Protein AF-A0A6I5CGH1-F1 (afdb_monomer)

Sequence (197 aa):
SVPVEDPEGTGHGLRLLRSHAGGAGAELPARHVRAMLAVRANQLLAGGSGIQPAFVTALAEALRLGVHPAVNEYGGLGTGDLTALAQTGLTLIGERPWRTSAPASAPGPASGTAPATVPDGAGGPSTSAPPTDLAPPTDLAPATTAAAATSPAVVAPALPELPAPVVLRPGDALALLSSNALTLGQAALGCHDLDVL

Mean predicted aligned error: 14.75 Å

Radius of gyration: 26.5 Å; Cα contacts (8 Å, |Δi|>4): 216; chains: 1; bounding box: 53×60×76 Å

Nearest PDB structures (foldseek):
  6s7q-assembly1_D  TM=8.542E-01  e=9.726E-05  Treponema denticola
  6v6h-assembly1_C  TM=9.128E-01  e=2.196E-04  Trypanosoma cruzi
  6v6h-assembly1_D  TM=9.185E-01  e=3.113E-04  Trypanosoma cruzi
  6v6h-assembly1_B  TM=9.148E-01  e=2.937E-04  Trypanosoma cruzi
  4c5s-assembly1_B  TM=9.410E-01  e=3.381E-03  Taxus chinensis

Foldseek 3Di:
DPDDPDVQLLVVLLCQLVVQLPADAAFDPLQLQLQLLVLLLVVVVVPPLPADCLSSVQSVVCNVLQKGFGAHPDRDPPQFPLNRLSSRLCCQQPNGDIDHDDDPDDDDPDPDDDDDDDDDDDDDDDDDDDDDDDDDDDDDDDDDDDDDDPDPPPPPPDDRDHRDRDRDGNSNSVSRRGHRSSVVSVVVVVVVVVVVD

Secondary structure (DSSP, 8-state):
------SS-HHHHHHHHHHH---EEEEPPHHHHHHHHHHHHHHHHT--S---HHHHHHHHHHHHHTEEE--EEE---SS--HHHHHHHHHHHTTSSPEEEPPP----------PPPPPPP-----------------------------------PPPPPP-PPPPPP-TTHHHHHHS--HHHHHHHHHHHHHHHT-

Solvent-accessible surface area (backbone atoms only — not comparable to full-atom values): 12326 Å² total; per-residue (Å²): 132,86,86,78,91,52,98,73,36,31,67,58,28,51,50,52,32,63,74,37,40,70,44,39,79,59,67,53,58,66,70,46,52,47,33,14,41,53,42,42,34,52,56,59,70,72,49,92,62,82,51,64,69,61,60,46,52,35,39,52,41,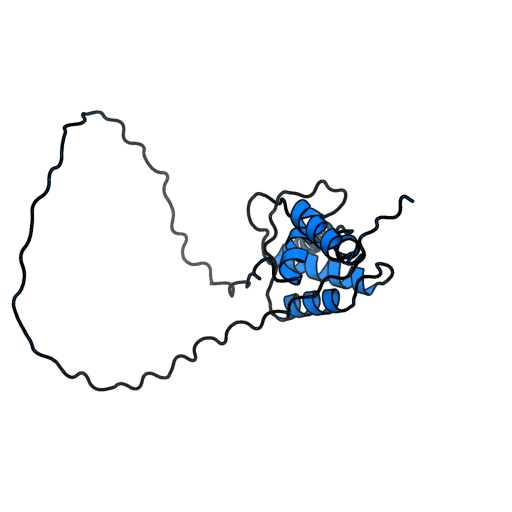23,60,77,60,51,36,41,51,67,31,38,71,37,57,60,83,82,87,34,29,36,15,48,35,13,30,36,48,36,24,47,49,58,80,37,69,76,38,70,64,71,76,84,70,73,88,67,81,82,79,80,79,73,84,82,82,82,82,86,79,89,83,84,91,82,81,82,86,88,89,88,79,90,86,88,90,86,85,84,85,82,90,79,89,76,77,88,72,84,66,78,78,74,72,70,76,73,76,78,79,69,60,70,61,43,83,75,48,64,61,31,43,60,36,62,28,70,40,49,28,47,63,51,20,44,50,54,51,52,53,53,58,59,77,74,109

pLDDT: mean 76.61, std 25.99, range [28.67, 98.69]

Structure (mmCIF, N/CA/C/O backbone):
data_AF-A0A6I5CGH1-F1
#
_entry.id   AF-A0A6I5CGH1-F1
#
loop_
_atom_site.group_PDB
_atom_site.id
_atom_site.type_symbol
_atom_site.label_atom_id
_atom_site.label_alt_id
_atom_site.label_comp_id
_atom_site.label_asym_id
_atom_site.label_entity_id
_atom_site.label_seq_id
_atom_site.pdbx_PDB_ins_code
_atom_site.Cartn_x
_atom_site.Cartn_y
_atom_site.Cartn_z
_atom_site.occupancy
_atom_site.B_iso_or_equiv
_atom_site.auth_seq_id
_atom_site.auth_comp_id
_atom_site.auth_asym_id
_atom_site.auth_atom_id
_atom_site.pdbx_PDB_model_num
ATOM 1 N N . SER A 1 1 ? 5.041 14.763 26.159 1.00 53.56 1 SER A N 1
ATOM 2 C CA . SER A 1 1 ? 4.415 14.947 24.835 1.00 53.56 1 SER A CA 1
ATOM 3 C C . SER A 1 1 ? 3.683 16.273 24.851 1.00 53.56 1 SER A C 1
ATOM 5 O O . SER A 1 1 ? 3.034 16.569 25.844 1.00 53.56 1 SER A O 1
ATOM 7 N N . VAL A 1 2 ? 3.836 17.099 23.815 1.00 59.94 2 VAL A N 1
ATOM 8 C CA . VAL A 1 2 ? 3.009 18.306 23.669 1.00 59.94 2 VAL A CA 1
ATOM 9 C C . VAL A 1 2 ? 1.635 17.841 23.170 1.00 59.94 2 VAL A C 1
ATOM 11 O O . VAL A 1 2 ? 1.598 17.161 22.142 1.00 59.94 2 VAL A O 1
ATOM 14 N N . PRO A 1 3 ? 0.533 18.100 23.891 1.00 58.25 3 PRO A N 1
ATOM 15 C CA . PRO A 1 3 ? -0.797 17.729 23.428 1.00 58.25 3 PRO A CA 1
ATOM 16 C C . PRO A 1 3 ? -1.163 18.586 22.213 1.00 58.25 3 PRO A C 1
ATOM 18 O O . PRO A 1 3 ? -1.057 19.809 22.250 1.00 58.25 3 PRO A O 1
ATOM 21 N N . VAL A 1 4 ? -1.557 17.938 21.118 1.00 63.66 4 VAL A N 1
ATOM 22 C CA . VAL A 1 4 ? -2.125 18.623 19.954 1.00 63.66 4 VAL A CA 1
ATOM 23 C C . VAL A 1 4 ? -3.630 18.680 20.168 1.00 63.66 4 VAL A C 1
ATOM 25 O O . VAL A 1 4 ? -4.303 17.652 20.131 1.00 63.66 4 VAL A O 1
ATOM 28 N N . GLU A 1 5 ? -4.147 19.877 20.418 1.00 56.84 5 GLU A N 1
ATOM 29 C CA . GLU A 1 5 ? -5.583 20.140 20.471 1.00 56.84 5 GLU A CA 1
ATOM 30 C C . GLU A 1 5 ? -6.126 20.209 19.035 1.00 56.84 5 GLU A C 1
ATOM 32 O O . GLU A 1 5 ? -6.234 21.274 18.436 1.00 56.84 5 GLU A O 1
ATOM 37 N N . ASP A 1 6 ? -6.407 19.048 18.443 1.00 60.78 6 ASP A N 1
ATOM 38 C CA . ASP A 1 6 ? -7.201 18.930 17.215 1.00 60.78 6 ASP A CA 1
ATOM 39 C C . ASP A 1 6 ? -8.436 18.081 17.562 1.00 60.78 6 ASP A C 1
ATOM 41 O O . ASP A 1 6 ? -8.349 16.850 17.528 1.00 60.78 6 ASP A O 1
ATOM 45 N N . PRO A 1 7 ? -9.561 18.702 17.975 1.00 55.03 7 PRO A N 1
ATOM 46 C CA . PRO A 1 7 ? -10.755 17.978 18.414 1.00 55.03 7 PRO A CA 1
ATOM 47 C C . PRO A 1 7 ? -11.358 17.098 17.310 1.00 55.03 7 PRO A C 1
ATOM 49 O O . PRO A 1 7 ? -12.124 16.187 17.618 1.00 55.03 7 PRO A O 1
ATOM 52 N N . GLU A 1 8 ? -10.990 17.324 16.044 1.00 55.81 8 GLU A N 1
ATOM 53 C CA . GLU A 1 8 ? -11.430 16.507 14.917 1.00 55.81 8 GLU A CA 1
ATOM 54 C C . GLU A 1 8 ? -10.381 15.474 14.483 1.00 55.81 8 GLU A C 1
ATOM 56 O O . GLU A 1 8 ? -10.777 14.444 13.936 1.00 55.81 8 GLU A O 1
ATOM 61 N N . GLY A 1 9 ? -9.074 15.712 14.703 1.00 61.09 9 GLY A N 1
ATOM 62 C CA . GLY A 1 9 ? -7.906 14.828 14.458 1.00 61.09 9 GLY A CA 1
ATOM 63 C C . GLY A 1 9 ? -7.716 14.314 13.015 1.00 61.09 9 GLY A C 1
ATOM 64 O O . GLY A 1 9 ? -6.628 13.907 12.599 1.00 61.09 9 GLY A O 1
ATOM 65 N N . THR A 1 10 ? -8.777 14.387 12.225 1.00 66.50 10 THR A N 1
ATOM 66 C CA . THR A 1 10 ? -8.958 13.947 10.848 1.00 66.50 10 THR A CA 1
ATOM 67 C C . THR A 1 10 ? -8.276 14.928 9.903 1.00 66.50 10 THR A C 1
ATOM 69 O O . THR A 1 10 ? -7.599 14.520 8.958 1.00 66.50 10 THR A O 1
ATOM 72 N N . GLY A 1 11 ? -8.347 16.228 10.219 1.00 82.00 11 GLY A N 1
ATOM 73 C CA . GLY A 1 11 ? -7.639 17.273 9.486 1.00 82.00 11 GLY A CA 1
ATOM 74 C C . GLY A 1 11 ? -6.123 17.068 9.501 1.00 82.00 11 GLY A C 1
ATOM 75 O O . GLY A 1 11 ? -5.471 17.237 8.470 1.00 82.00 11 GLY A O 1
ATOM 76 N N . HIS A 1 12 ? -5.548 16.655 10.636 1.00 89.19 12 HIS A N 1
ATOM 77 C CA . HIS A 1 12 ? -4.120 16.343 10.718 1.00 89.19 12 HIS A CA 1
ATOM 78 C C . HIS A 1 12 ? -3.723 15.164 9.822 1.00 89.19 12 HIS A C 1
ATOM 80 O O . HIS A 1 12 ? -2.774 15.281 9.046 1.00 89.19 12 HIS A O 1
ATOM 86 N N . GLY A 1 13 ? -4.465 14.055 9.878 1.00 93.69 13 GLY A N 1
ATOM 87 C CA . GLY A 1 13 ? -4.170 12.880 9.058 1.00 93.69 13 GLY A CA 1
ATOM 88 C C . GLY A 1 13 ? -4.266 13.161 7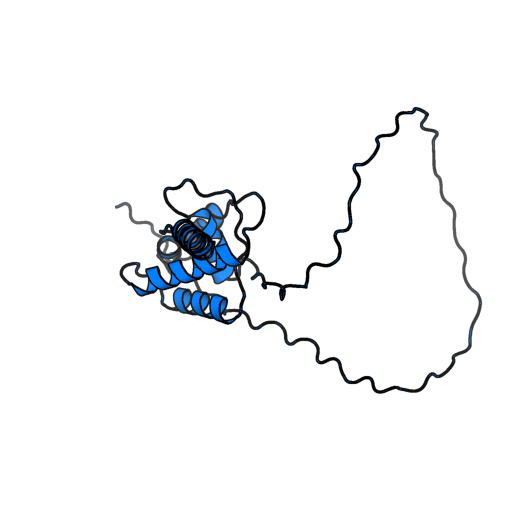.555 1.00 93.69 13 GLY A C 1
ATOM 89 O O . GLY A 1 13 ? -3.404 12.729 6.790 1.00 93.69 13 GLY A O 1
ATOM 90 N N . LEU A 1 14 ? -5.240 13.970 7.132 1.00 95.56 14 LEU A N 1
ATOM 91 C CA . LEU A 1 14 ? -5.343 14.390 5.738 1.00 95.56 14 LEU A CA 1
ATOM 92 C C . LEU A 1 14 ? -4.164 15.276 5.301 1.00 95.56 14 LEU A C 1
ATOM 94 O O . LEU A 1 14 ? -3.600 15.070 4.224 1.00 95.56 14 LEU A O 1
ATOM 98 N N . ARG A 1 15 ? -3.753 16.238 6.141 1.00 96.25 15 ARG A N 1
ATOM 99 C CA . ARG A 1 15 ? -2.563 17.066 5.878 1.00 96.25 15 ARG A CA 1
ATOM 100 C C . ARG A 1 15 ? -1.311 16.206 5.728 1.00 96.25 15 ARG A C 1
ATOM 102 O O . ARG A 1 15 ? -0.547 16.450 4.801 1.00 96.25 15 ARG A O 1
ATOM 109 N N . LEU A 1 16 ? -1.139 15.188 6.579 1.00 95.69 16 LEU A N 1
ATOM 110 C CA . LEU A 1 16 ? -0.032 14.237 6.466 1.00 95.69 16 LEU A CA 1
ATOM 111 C C . LEU A 1 16 ? -0.045 13.508 5.121 1.00 95.69 16 LEU A C 1
ATOM 113 O O . LEU A 1 16 ? 0.979 13.490 4.446 1.00 95.69 16 LEU A O 1
ATOM 117 N N . LEU A 1 17 ? -1.179 12.939 4.700 1.00 97.06 17 LEU A N 1
ATOM 118 C CA . LEU A 1 17 ? -1.255 12.253 3.405 1.00 97.06 17 LEU A CA 1
ATOM 119 C C . LEU A 1 17 ? -0.897 13.195 2.249 1.00 97.06 17 LEU A C 1
ATOM 121 O O . LEU A 1 17 ? -0.057 12.861 1.417 1.00 97.06 17 LEU A O 1
ATOM 125 N N . ARG A 1 18 ? -1.477 14.398 2.216 1.00 97.19 18 ARG A N 1
ATOM 126 C CA . ARG A 1 18 ? -1.220 15.368 1.142 1.00 97.19 18 ARG A CA 1
ATOM 127 C C . ARG A 1 18 ? 0.230 15.853 1.119 1.00 97.19 18 ARG A C 1
ATOM 129 O O . ARG A 1 18 ? 0.812 15.928 0.043 1.00 97.19 18 ARG A O 1
ATOM 136 N N . SER A 1 19 ? 0.832 16.141 2.276 1.00 95.75 19 SER A N 1
ATOM 137 C CA . SER A 1 19 ? 2.213 16.640 2.342 1.00 95.75 19 SER A CA 1
ATOM 138 C C . SER A 1 19 ? 3.259 15.582 1.987 1.00 95.75 19 SER A C 1
ATOM 140 O O . SER A 1 19 ? 4.369 15.942 1.609 1.00 95.75 19 SER A O 1
ATOM 142 N N . HIS A 1 20 ? 2.926 14.293 2.113 1.00 95.50 20 HIS A N 1
ATOM 143 C CA . HIS A 1 20 ? 3.840 13.191 1.806 1.00 95.50 20 HIS A CA 1
ATOM 144 C C . HIS A 1 20 ? 3.593 12.572 0.425 1.00 95.50 20 HIS A C 1
ATOM 146 O O . HIS A 1 20 ? 4.414 11.794 -0.036 1.00 95.50 20 HIS A O 1
ATOM 152 N N . ALA A 1 21 ? 2.525 12.933 -0.292 1.00 95.88 21 ALA A N 1
ATOM 153 C CA . ALA A 1 21 ? 2.226 12.405 -1.628 1.00 95.88 21 ALA A CA 1
ATOM 154 C C . ALA A 1 21 ? 3.041 13.062 -2.770 1.00 95.88 21 ALA A C 1
ATOM 156 O O . ALA A 1 21 ? 2.550 13.190 -3.891 1.00 95.88 21 ALA A O 1
ATOM 157 N N . GLY A 1 22 ? 4.286 13.470 -2.504 1.00 92.94 22 GLY A N 1
ATOM 158 C CA . GLY A 1 22 ? 5.162 14.213 -3.424 1.00 92.94 22 GLY A CA 1
ATOM 159 C C . GLY A 1 22 ? 5.966 13.352 -4.406 1.00 92.94 22 GLY A C 1
ATOM 160 O O . GLY A 1 22 ? 7.118 13.675 -4.682 1.00 92.94 22 GLY A O 1
ATOM 161 N N . GLY A 1 23 ? 5.405 12.238 -4.883 1.00 92.50 23 GLY A N 1
ATOM 162 C CA . GLY A 1 23 ? 6.104 11.325 -5.793 1.00 92.50 23 GLY A CA 1
ATOM 163 C C . GLY A 1 23 ? 6.327 11.920 -7.185 1.00 92.50 23 GLY A C 1
ATOM 164 O O . GLY A 1 23 ? 5.514 12.711 -7.661 1.00 92.50 23 GLY A O 1
ATOM 165 N N . ALA A 1 24 ? 7.415 11.522 -7.844 1.00 94.19 24 ALA A N 1
ATOM 166 C CA . ALA A 1 24 ? 7.820 12.018 -9.161 1.00 94.19 24 ALA A CA 1
ATOM 167 C C . ALA A 1 24 ? 8.262 10.880 -10.096 1.00 94.19 24 ALA A C 1
ATOM 169 O O . ALA A 1 24 ? 8.515 9.763 -9.650 1.00 94.19 24 ALA A O 1
ATOM 170 N N . GLY A 1 25 ? 8.382 11.176 -11.392 1.00 95.12 25 GLY A N 1
ATOM 171 C CA . GLY A 1 25 ? 8.724 10.185 -12.418 1.00 95.12 25 GLY A CA 1
ATOM 172 C C . GLY A 1 25 ? 7.513 9.401 -12.923 1.00 95.12 25 GLY A C 1
ATOM 173 O O . GLY A 1 25 ? 6.362 9.794 -12.698 1.00 95.12 25 GLY A O 1
ATOM 174 N N . ALA A 1 26 ? 7.772 8.306 -13.632 1.00 96.19 26 ALA A N 1
ATOM 175 C CA . ALA A 1 26 ? 6.730 7.458 -14.198 1.00 96.19 26 ALA A CA 1
ATOM 176 C C . ALA A 1 26 ? 5.890 6.769 -13.107 1.00 96.19 26 ALA A C 1
ATOM 178 O O . ALA A 1 26 ? 6.348 6.554 -11.981 1.00 96.19 26 ALA A O 1
ATOM 179 N N . GLU A 1 27 ? 4.642 6.418 -13.440 1.00 96.75 27 GLU A N 1
ATOM 180 C CA . GLU A 1 27 ? 3.845 5.531 -12.588 1.00 96.75 27 GLU A CA 1
ATOM 181 C C . GLU A 1 27 ? 4.477 4.130 -12.579 1.00 96.75 27 GLU A C 1
ATOM 183 O O . GLU A 1 27 ? 4.831 3.580 -13.624 1.00 96.75 27 GLU A O 1
ATOM 188 N N . LEU A 1 28 ? 4.611 3.545 -11.389 1.00 96.81 28 LEU A N 1
ATOM 189 C CA . LEU A 1 28 ? 5.112 2.191 -11.211 1.00 96.81 28 LEU A CA 1
ATOM 190 C C . LEU A 1 28 ? 4.188 1.181 -11.904 1.00 96.81 28 LEU A C 1
ATOM 192 O O . LEU A 1 28 ? 2.962 1.321 -11.847 1.00 96.81 28 LEU A O 1
ATOM 196 N N . PRO A 1 29 ? 4.742 0.098 -12.481 1.00 96.94 29 PRO A N 1
ATOM 197 C CA . PRO A 1 29 ? 3.927 -0.941 -13.091 1.00 96.94 29 PRO A CA 1
ATOM 198 C C . PRO A 1 29 ? 2.918 -1.528 -12.097 1.00 96.94 29 PRO A C 1
ATOM 200 O O . PRO A 1 29 ? 3.266 -1.815 -10.947 1.00 96.94 29 PRO A O 1
ATOM 203 N N . ALA A 1 30 ? 1.697 -1.801 -12.570 1.00 97.56 30 ALA A N 1
ATOM 204 C CA . ALA A 1 30 ? 0.591 -2.310 -11.752 1.00 97.56 30 ALA A CA 1
ATOM 205 C C . ALA A 1 30 ? 0.976 -3.525 -10.891 1.00 97.56 30 ALA A C 1
ATOM 207 O O . ALA A 1 30 ? 0.525 -3.646 -9.754 1.00 97.56 30 ALA A O 1
ATOM 208 N N . ARG A 1 31 ? 1.843 -4.411 -11.404 1.00 97.31 31 ARG A N 1
ATOM 209 C CA . ARG A 1 31 ? 2.358 -5.583 -10.678 1.00 97.31 31 ARG A CA 1
ATOM 210 C C . ARG A 1 31 ? 3.061 -5.195 -9.370 1.00 97.31 31 ARG A C 1
ATOM 212 O O . ARG A 1 31 ? 2.763 -5.785 -8.336 1.00 97.31 31 ARG A O 1
ATOM 219 N N . HIS A 1 32 ? 3.922 -4.176 -9.394 1.00 97.75 32 HIS A N 1
ATOM 220 C CA . HIS A 1 32 ? 4.646 -3.696 -8.212 1.00 97.75 32 HIS A CA 1
ATOM 221 C C . HIS A 1 32 ? 3.706 -3.032 -7.205 1.00 97.75 32 HIS A C 1
ATOM 223 O O . HIS A 1 32 ? 3.755 -3.339 -6.015 1.00 97.75 32 HIS A O 1
ATOM 229 N N . VAL A 1 33 ? 2.800 -2.173 -7.682 1.00 98.31 33 VAL A N 1
ATOM 230 C CA . VAL A 1 33 ? 1.830 -1.495 -6.812 1.00 98.31 33 VAL A CA 1
ATOM 231 C C . VAL A 1 33 ? 0.897 -2.510 -6.152 1.00 98.31 33 VAL A C 1
ATOM 233 O O . VAL A 1 33 ? 0.652 -2.438 -4.955 1.00 98.31 33 VAL A O 1
ATOM 236 N N . ARG A 1 34 ? 0.411 -3.511 -6.890 1.00 98.38 34 ARG A N 1
ATOM 237 C CA . ARG A 1 34 ? -0.445 -4.566 -6.328 1.00 98.38 34 ARG A CA 1
ATOM 238 C C . ARG A 1 34 ? 0.307 -5.446 -5.327 1.00 98.38 34 ARG A C 1
ATOM 240 O O . ARG A 1 34 ? -0.266 -5.782 -4.295 1.00 98.38 34 ARG A O 1
ATOM 247 N N . ALA A 1 35 ? 1.582 -5.757 -5.566 1.00 98.56 35 ALA A N 1
ATOM 248 C CA . ALA A 1 35 ? 2.414 -6.438 -4.572 1.00 98.56 35 ALA A CA 1
ATOM 249 C C . ALA A 1 35 ? 2.551 -5.607 -3.285 1.00 98.56 35 ALA A C 1
ATOM 251 O O . ALA A 1 35 ? 2.359 -6.141 -2.193 1.00 98.56 35 ALA A O 1
ATOM 252 N N . MET A 1 36 ? 2.768 -4.291 -3.402 1.00 98.44 36 MET A N 1
ATOM 253 C CA . MET A 1 36 ? 2.750 -3.373 -2.257 1.00 98.44 36 MET A CA 1
ATOM 254 C C . MET A 1 36 ? 1.418 -3.430 -1.497 1.00 98.44 36 MET A C 1
ATOM 256 O O . MET A 1 36 ? 1.431 -3.529 -0.270 1.00 98.44 36 MET A O 1
ATOM 260 N N . LEU A 1 37 ? 0.270 -3.387 -2.189 1.00 98.69 3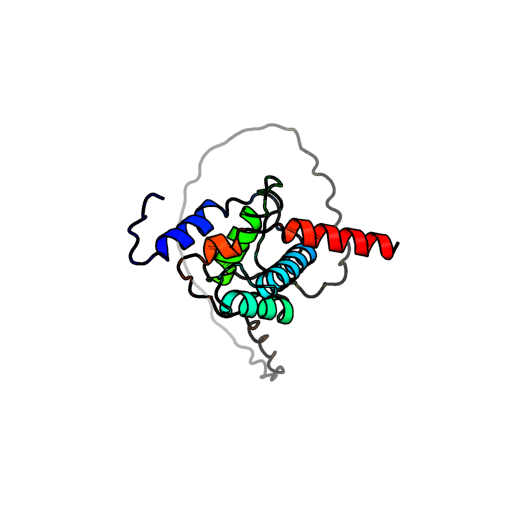7 LEU A N 1
ATOM 261 C CA . LEU A 1 37 ? -1.042 -3.463 -1.530 1.00 98.69 37 LEU A CA 1
ATOM 262 C C . LEU A 1 37 ? -1.205 -4.775 -0.751 1.00 98.69 37 LEU A C 1
ATOM 264 O O . LEU A 1 37 ? -1.680 -4.749 0.383 1.00 98.69 37 LEU A O 1
ATOM 268 N N . ALA A 1 38 ? -0.783 -5.904 -1.328 1.00 98.69 38 ALA A N 1
ATOM 269 C CA . ALA A 1 38 ? -0.857 -7.214 -0.682 1.00 98.69 38 ALA A CA 1
ATOM 270 C C . ALA A 1 38 ? 0.022 -7.284 0.574 1.00 98.69 38 ALA A C 1
ATOM 272 O O . ALA A 1 38 ? -0.450 -7.688 1.639 1.00 98.69 38 ALA A O 1
ATOM 273 N N . VAL A 1 39 ? 1.272 -6.820 0.481 1.00 98.62 39 VAL A N 1
ATOM 274 C CA . VAL A 1 39 ? 2.175 -6.743 1.637 1.00 98.62 39 VAL A CA 1
ATOM 275 C C . VAL A 1 39 ? 1.592 -5.833 2.713 1.00 98.62 39 VAL A C 1
ATOM 277 O O . VAL A 1 39 ? 1.567 -6.209 3.886 1.00 98.62 39 VAL A O 1
ATOM 280 N N . ARG A 1 40 ? 1.081 -4.654 2.337 1.00 98.44 40 ARG A N 1
ATOM 281 C CA . ARG A 1 40 ? 0.519 -3.709 3.305 1.00 98.44 40 ARG A CA 1
ATOM 282 C C . ARG A 1 40 ? -0.715 -4.276 3.994 1.00 98.44 40 ARG A C 1
ATOM 284 O O . ARG A 1 40 ? -0.801 -4.187 5.214 1.00 98.44 40 ARG A O 1
ATOM 291 N N . ALA A 1 41 ? -1.630 -4.894 3.250 1.00 98.50 41 ALA A N 1
ATOM 292 C CA . ALA A 1 41 ? -2.800 -5.552 3.823 1.00 98.50 41 ALA A CA 1
ATOM 293 C C . ALA A 1 41 ? -2.388 -6.625 4.844 1.00 98.50 41 ALA A C 1
ATOM 295 O O . ALA A 1 41 ? -2.890 -6.617 5.966 1.00 98.50 41 ALA A O 1
ATOM 296 N N . ASN A 1 42 ? -1.413 -7.476 4.506 1.00 98.38 42 ASN A N 1
ATOM 297 C CA . ASN A 1 42 ? -0.890 -8.493 5.420 1.00 98.38 42 ASN A CA 1
ATOM 298 C C . ASN A 1 42 ? -0.258 -7.885 6.689 1.00 98.38 42 ASN A C 1
ATOM 300 O O . ASN A 1 42 ? -0.524 -8.339 7.798 1.00 98.38 42 ASN A O 1
ATOM 304 N N . GLN A 1 43 ? 0.537 -6.822 6.549 1.00 98.06 43 GLN A N 1
ATOM 305 C CA . GLN A 1 43 ? 1.135 -6.129 7.696 1.00 98.06 43 GLN A CA 1
ATOM 306 C C . GLN A 1 43 ? 0.087 -5.499 8.619 1.00 98.06 43 GLN A C 1
ATOM 308 O O . GLN A 1 43 ? 0.268 -5.492 9.831 1.00 98.06 43 GLN A O 1
ATOM 313 N N . LEU A 1 44 ? -1.000 -4.957 8.066 1.00 98.00 44 LEU A N 1
ATOM 314 C CA . LEU A 1 44 ? -2.091 -4.403 8.868 1.00 98.00 44 LEU A CA 1
ATOM 315 C C . LEU A 1 44 ? -2.901 -5.507 9.566 1.00 98.00 44 LEU A C 1
ATOM 317 O O . LEU A 1 44 ? -3.307 -5.325 10.712 1.00 98.00 44 LEU A O 1
ATOM 321 N N . LEU A 1 45 ? -3.085 -6.659 8.912 1.00 97.38 45 LEU A N 1
ATOM 322 C CA . LEU A 1 45 ? -3.740 -7.840 9.487 1.00 97.38 45 LEU A CA 1
ATOM 323 C C . LEU A 1 45 ? -2.964 -8.457 10.656 1.00 97.38 45 LEU A C 1
ATOM 325 O O . LEU A 1 45 ? -3.581 -9.052 11.535 1.00 97.38 45 LEU A O 1
ATOM 329 N N . ALA A 1 46 ? -1.640 -8.280 10.709 1.00 96.50 46 ALA A N 1
ATOM 330 C CA . ALA A 1 46 ? -0.831 -8.696 11.855 1.00 96.50 46 ALA A CA 1
ATOM 331 C C . ALA A 1 46 ? -1.198 -7.952 13.160 1.00 96.50 46 ALA A C 1
ATOM 333 O O . ALA A 1 46 ? -0.831 -8.397 14.247 1.00 96.50 46 ALA A O 1
ATOM 334 N N . GLY A 1 47 ? -1.948 -6.846 13.070 1.00 92.69 47 GLY A N 1
ATOM 335 C CA . GLY A 1 47 ? -2.384 -6.053 14.216 1.00 92.69 47 GLY A CA 1
ATOM 336 C C . GLY A 1 47 ? -1.305 -5.105 14.750 1.00 92.69 47 GLY A C 1
ATOM 337 O O . GLY A 1 47 ? -0.248 -4.915 14.155 1.00 92.69 47 GLY A O 1
ATOM 338 N N . GLY A 1 48 ? -1.597 -4.437 15.869 1.00 92.69 48 GLY A N 1
ATOM 339 C CA . GLY A 1 48 ? -0.652 -3.548 16.565 1.00 92.69 48 GLY A CA 1
ATOM 340 C C . GLY A 1 48 ? -0.513 -2.124 16.006 1.00 92.69 48 GLY A C 1
ATOM 341 O O . GLY A 1 48 ? -0.030 -1.253 16.721 1.00 92.69 48 GLY A O 1
ATOM 342 N N . SER A 1 49 ? -0.978 -1.842 14.783 1.00 94.06 49 SER A N 1
ATOM 343 C CA . SER A 1 49 ? -0.936 -0.487 14.198 1.00 94.06 49 SER A CA 1
ATOM 344 C C . SER A 1 49 ? -2.053 0.444 14.688 1.00 94.06 49 SER A C 1
ATOM 346 O O . SER A 1 49 ? -1.927 1.660 14.576 1.00 94.06 49 SER A O 1
ATOM 348 N N . GLY A 1 50 ? -3.158 -0.119 15.191 1.00 94.19 50 GLY A N 1
ATOM 349 C CA . GLY A 1 50 ? -4.349 0.634 15.596 1.00 94.19 50 GLY A CA 1
ATOM 350 C C . GLY A 1 50 ? -5.190 1.186 14.437 1.00 94.19 50 GLY A C 1
ATOM 351 O O . GLY A 1 50 ? -6.150 1.906 14.700 1.00 94.19 50 GLY A O 1
ATOM 352 N N . ILE A 1 51 ? -4.865 0.855 13.179 1.00 96.44 51 ILE A N 1
ATOM 353 C CA . ILE A 1 51 ? -5.644 1.300 12.015 1.00 96.44 51 ILE A CA 1
ATOM 354 C C . ILE A 1 51 ? -7.042 0.671 12.013 1.00 96.44 51 ILE A C 1
ATOM 356 O O . ILE A 1 51 ? -7.218 -0.487 12.407 1.0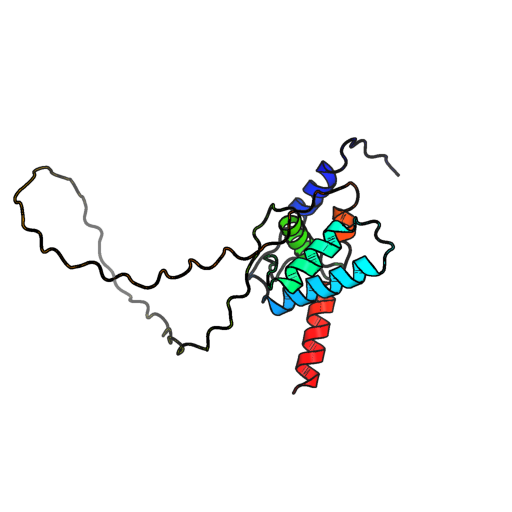0 96.44 51 ILE A O 1
ATOM 360 N N . GLN A 1 52 ? -8.044 1.390 11.510 1.00 95.62 52 GLN A N 1
ATOM 361 C CA . GLN A 1 52 ? -9.376 0.805 11.355 1.00 95.62 52 GLN A CA 1
ATOM 362 C C . GLN A 1 52 ? -9.430 -0.313 10.277 1.00 95.62 52 GLN A C 1
ATOM 364 O O . GLN A 1 52 ? -8.762 -0.214 9.241 1.00 95.62 52 GLN A O 1
ATOM 369 N N . PRO A 1 53 ? -10.303 -1.333 10.432 1.00 96.81 53 PRO A N 1
ATOM 370 C CA . PRO A 1 53 ? -10.423 -2.448 9.478 1.00 96.81 53 PRO A CA 1
ATOM 371 C C . PRO A 1 53 ? -10.844 -2.066 8.049 1.00 96.81 53 PRO A C 1
ATOM 373 O O . PRO A 1 53 ? -10.588 -2.817 7.105 1.00 96.81 53 PRO A O 1
ATOM 376 N N . ALA A 1 54 ? -11.482 -0.904 7.867 1.00 97.69 54 ALA A N 1
ATOM 377 C CA . ALA A 1 54 ? -11.940 -0.436 6.559 1.00 97.69 54 ALA A CA 1
ATOM 378 C C . ALA A 1 54 ? -10.785 -0.278 5.552 1.00 97.69 54 ALA A C 1
ATOM 380 O O . ALA A 1 54 ? -10.954 -0.602 4.380 1.00 97.69 54 ALA A O 1
ATOM 381 N N . PHE A 1 55 ? -9.587 0.117 6.008 1.00 98.19 55 PHE A N 1
ATOM 382 C CA . PHE A 1 55 ? -8.402 0.198 5.145 1.00 98.19 55 PHE A CA 1
ATOM 383 C C . PHE A 1 55 ? -7.982 -1.172 4.613 1.00 98.19 55 PHE A C 1
ATOM 385 O O . PHE A 1 55 ? -7.693 -1.311 3.428 1.00 98.19 55 PHE A O 1
ATOM 392 N N . VAL A 1 56 ? -7.978 -2.197 5.467 1.00 98.00 56 VAL A N 1
ATOM 393 C CA . VAL A 1 56 ? -7.629 -3.566 5.058 1.00 98.00 56 VAL A CA 1
ATOM 394 C C . VAL A 1 56 ? -8.654 -4.106 4.063 1.00 98.00 56 VAL A C 1
ATOM 396 O O . VAL A 1 56 ? -8.276 -4.700 3.056 1.00 98.00 56 VAL A O 1
ATOM 399 N N . THR A 1 57 ? -9.938 -3.841 4.315 1.00 98.19 57 THR A N 1
ATOM 400 C CA . THR A 1 57 ? -11.036 -4.233 3.419 1.00 98.19 57 THR A CA 1
ATOM 401 C C . THR A 1 57 ? -10.874 -3.582 2.045 1.00 98.19 57 THR A C 1
ATOM 403 O O . THR A 1 57 ? -10.858 -4.287 1.041 1.00 98.19 57 THR A O 1
ATOM 406 N N . ALA A 1 58 ? -10.636 -2.268 1.991 1.00 98.25 58 ALA A N 1
ATOM 407 C CA . ALA A 1 58 ? -10.438 -1.544 0.737 1.00 98.25 58 ALA A CA 1
ATOM 408 C C . ALA A 1 58 ? -9.187 -2.009 -0.036 1.00 98.25 58 ALA A C 1
ATOM 410 O O . ALA A 1 58 ? -9.221 -2.123 -1.262 1.00 98.25 58 ALA A O 1
ATOM 411 N N . LEU A 1 59 ? -8.088 -2.333 0.659 1.00 98.44 59 LEU A N 1
ATOM 412 C CA . LEU A 1 59 ? -6.892 -2.916 0.035 1.00 98.44 59 LEU A CA 1
ATOM 413 C C . LEU A 1 59 ? -7.183 -4.298 -0.574 1.00 98.44 59 LEU A C 1
ATOM 415 O O . LEU A 1 59 ? -6.779 -4.570 -1.707 1.00 98.44 59 LEU A O 1
ATOM 419 N N . ALA A 1 60 ? -7.894 -5.162 0.154 1.00 97.81 60 ALA A N 1
ATOM 420 C CA . ALA A 1 60 ? -8.281 -6.488 -0.324 1.00 97.81 60 ALA A CA 1
ATOM 421 C C . ALA A 1 60 ? -9.253 -6.408 -1.515 1.00 97.81 60 ALA A C 1
ATOM 423 O O . ALA A 1 60 ? -9.095 -7.141 -2.493 1.00 97.81 60 ALA A O 1
ATOM 424 N N . GLU A 1 61 ? -10.213 -5.483 -1.477 1.00 97.75 61 GLU A N 1
ATOM 425 C CA . GLU A 1 61 ? -11.118 -5.214 -2.595 1.00 97.75 61 GLU A CA 1
ATOM 426 C C . GLU A 1 61 ? -10.369 -4.713 -3.827 1.00 97.75 61 GLU A C 1
ATOM 428 O O . GLU A 1 61 ? -10.597 -5.232 -4.916 1.00 97.75 61 GLU A O 1
ATOM 433 N N . ALA A 1 62 ? -9.423 -3.782 -3.673 1.00 97.56 62 ALA A N 1
ATOM 434 C CA . ALA A 1 62 ? -8.605 -3.307 -4.788 1.00 97.56 62 ALA A CA 1
ATOM 435 C C . ALA A 1 62 ? -7.845 -4.459 -5.472 1.00 97.56 62 ALA A C 1
ATOM 437 O O . ALA A 1 62 ? -7.816 -4.576 -6.702 1.00 97.56 62 ALA A O 1
ATOM 438 N N . LEU A 1 63 ? -7.278 -5.368 -4.670 1.00 97.12 63 LEU A N 1
ATOM 439 C CA . LEU A 1 63 ? -6.615 -6.571 -5.169 1.00 97.12 63 LEU A CA 1
ATOM 440 C C . LEU A 1 63 ? -7.586 -7.475 -5.934 1.00 97.12 63 LEU A C 1
ATOM 442 O O . LEU A 1 63 ? -7.280 -7.828 -7.079 1.00 97.12 63 LEU A O 1
ATOM 446 N N . ARG A 1 64 ? -8.750 -7.787 -5.347 1.00 96.94 64 ARG A N 1
ATOM 447 C CA . ARG A 1 64 ? -9.818 -8.600 -5.957 1.00 96.94 64 ARG A CA 1
ATOM 448 C C . ARG A 1 64 ? -10.299 -8.015 -7.286 1.00 96.94 64 ARG A C 1
ATOM 450 O O . ARG A 1 64 ? -10.488 -8.756 -8.244 1.00 96.94 64 ARG A O 1
ATOM 457 N N . LEU A 1 65 ? -10.479 -6.699 -7.340 1.00 95.81 65 LEU A N 1
ATOM 458 C CA . LEU A 1 65 ? -11.037 -5.965 -8.477 1.00 95.81 65 LEU A CA 1
ATOM 459 C C . LEU A 1 65 ? -10.020 -5.667 -9.584 1.00 95.81 65 LEU A C 1
ATOM 461 O O . LEU A 1 65 ? -10.380 -5.120 -10.621 1.00 95.81 65 LEU A O 1
ATOM 465 N N . GLY A 1 66 ? -8.740 -5.995 -9.392 1.00 95.25 66 GLY A N 1
ATOM 466 C CA . GLY A 1 66 ? -7.727 -5.711 -10.414 1.00 95.25 66 GLY A CA 1
ATOM 467 C C . GLY A 1 66 ? -7.327 -4.229 -10.513 1.00 95.25 66 GLY A C 1
ATOM 468 O O . GLY A 1 66 ? -6.621 -3.851 -11.456 1.00 95.25 66 GLY A O 1
ATOM 469 N N . VAL A 1 67 ? -7.744 -3.394 -9.554 1.00 97.25 67 VAL A N 1
ATOM 470 C CA . VAL A 1 67 ? -7.453 -1.953 -9.521 1.00 97.25 67 VAL A CA 1
ATOM 471 C C . VAL A 1 67 ? -6.285 -1.630 -8.590 1.00 97.25 67 VAL A C 1
ATOM 473 O O . VAL A 1 67 ? -5.887 -2.441 -7.752 1.00 97.25 67 VAL A O 1
ATOM 476 N N . HIS A 1 68 ? -5.667 -0.468 -8.781 1.00 97.94 68 HIS A N 1
ATOM 477 C CA . HIS A 1 68 ? -4.512 -0.024 -8.000 1.00 97.94 68 HIS A CA 1
ATOM 478 C C . HIS A 1 68 ? -4.409 1.508 -7.970 1.00 97.94 68 HIS A C 1
ATOM 480 O O . HIS A 1 68 ? -4.916 2.166 -8.877 1.00 97.94 68 HIS A O 1
ATOM 486 N N . PRO A 1 69 ? -3.784 2.109 -6.946 1.00 97.94 69 PRO A N 1
ATOM 487 C CA . PRO A 1 69 ? -3.494 3.539 -6.944 1.00 97.94 69 PRO A CA 1
ATOM 488 C C . PRO A 1 69 ? -2.389 3.889 -7.948 1.00 97.94 69 PRO A C 1
ATOM 490 O O . PRO A 1 69 ? -1.505 3.080 -8.225 1.00 97.94 69 PRO A O 1
ATOM 493 N N . ALA A 1 70 ? -2.392 5.128 -8.435 1.00 97.62 70 ALA A N 1
ATOM 494 C CA . ALA A 1 70 ? -1.242 5.691 -9.136 1.00 97.62 70 ALA A CA 1
ATOM 495 C C . ALA A 1 70 ? -0.114 5.984 -8.133 1.00 97.62 70 ALA A C 1
ATOM 497 O O . ALA A 1 70 ? -0.267 6.845 -7.257 1.00 97.62 70 ALA A O 1
ATOM 498 N N . VAL A 1 71 ? 1.014 5.290 -8.268 1.00 97.44 71 VAL A N 1
ATOM 499 C CA . VAL A 1 71 ? 2.208 5.470 -7.429 1.00 97.44 71 VAL A CA 1
ATOM 500 C C . VAL A 1 71 ? 3.396 5.757 -8.328 1.00 97.44 71 VAL A C 1
ATOM 502 O O . VAL A 1 71 ? 3.596 5.026 -9.290 1.00 97.44 71 VAL A O 1
ATOM 505 N N . ASN A 1 72 ? 4.169 6.798 -8.035 1.00 96.62 72 ASN A N 1
ATOM 506 C CA . ASN A 1 72 ? 5.320 7.181 -8.853 1.00 96.62 72 ASN A CA 1
ATOM 507 C C . ASN A 1 72 ? 6.619 6.513 -8.373 1.00 96.62 72 ASN A C 1
ATOM 509 O O . ASN A 1 72 ? 6.751 6.165 -7.200 1.00 96.62 72 ASN A O 1
ATOM 513 N N . GLU A 1 73 ? 7.570 6.330 -9.288 1.00 92.12 73 GLU A N 1
ATOM 514 C CA . GLU A 1 73 ? 8.827 5.609 -9.041 1.00 92.12 73 GLU A CA 1
ATOM 515 C C . GLU A 1 73 ? 9.791 6.319 -8.075 1.00 92.12 73 GLU A C 1
ATOM 517 O O . GLU A 1 73 ? 10.532 5.654 -7.351 1.00 92.12 73 GLU A O 1
ATOM 522 N N . TYR A 1 74 ? 9.766 7.654 -8.015 1.00 89.19 74 TYR A N 1
ATOM 523 C CA . TYR A 1 74 ? 10.627 8.432 -7.127 1.00 89.19 74 TYR A CA 1
ATOM 524 C C . TYR A 1 74 ? 9.843 9.024 -5.962 1.00 89.19 74 TYR A C 1
ATOM 526 O O . TYR A 1 74 ? 8.732 9.528 -6.127 1.00 89.19 74 TYR A O 1
ATOM 534 N N . GLY A 1 75 ? 10.462 9.023 -4.779 1.00 80.81 75 GLY A N 1
ATOM 535 C CA . GLY A 1 75 ? 9.921 9.681 -3.587 1.00 80.81 75 GLY A CA 1
ATOM 536 C C . GLY A 1 75 ? 10.183 8.956 -2.266 1.00 80.81 75 GLY A C 1
ATOM 537 O O . GLY A 1 75 ? 9.932 9.535 -1.213 1.00 80.81 75 GLY A O 1
ATOM 538 N N . GLY A 1 76 ? 10.671 7.713 -2.286 1.00 73.31 76 GLY A N 1
ATOM 539 C CA . GLY A 1 76 ? 11.112 6.995 -1.085 1.00 73.31 76 GLY A CA 1
ATOM 540 C C . GLY A 1 76 ? 12.588 7.262 -0.770 1.00 73.31 76 GLY A C 1
ATOM 541 O O . GLY A 1 76 ? 13.427 7.182 -1.660 1.00 73.31 76 GLY A O 1
ATOM 542 N N . LEU A 1 77 ? 12.917 7.549 0.495 1.00 65.94 77 LEU A N 1
ATOM 543 C CA . LEU A 1 77 ? 14.301 7.733 0.977 1.00 65.94 77 LEU A CA 1
ATOM 544 C C . LEU A 1 77 ? 14.883 6.458 1.629 1.00 65.94 77 LEU A C 1
ATOM 546 O O . LEU A 1 77 ? 15.868 6.523 2.359 1.00 65.94 77 LEU A O 1
ATOM 550 N N . GLY A 1 78 ? 14.256 5.296 1.414 1.00 64.88 78 GLY A N 1
ATOM 551 C CA . GLY A 1 78 ? 14.724 3.991 1.906 1.00 64.88 78 GLY A CA 1
ATOM 552 C C . GLY A 1 78 ? 14.432 3.683 3.382 1.00 64.88 78 GLY A C 1
ATOM 553 O O . GLY A 1 78 ? 14.542 2.533 3.792 1.00 64.88 78 GLY A O 1
ATOM 554 N N . THR A 1 79 ? 14.006 4.663 4.184 1.00 67.81 79 THR A N 1
ATOM 555 C CA . THR A 1 79 ? 13.612 4.463 5.596 1.00 67.81 79 THR A CA 1
ATOM 556 C C . THR A 1 79 ? 12.117 4.184 5.786 1.00 67.81 79 THR A C 1
ATOM 558 O O . THR A 1 79 ? 11.665 3.930 6.901 1.00 67.81 79 THR A O 1
ATOM 561 N N . GLY A 1 80 ? 11.353 4.207 4.694 1.00 80.44 80 GLY A N 1
ATOM 562 C CA . GLY A 1 80 ? 9.927 3.912 4.638 1.00 80.44 80 GLY A CA 1
ATOM 563 C C . GLY A 1 80 ? 9.340 4.333 3.294 1.00 80.44 80 GLY A C 1
ATOM 564 O O . GLY A 1 80 ? 9.817 5.276 2.658 1.00 80.44 80 GLY A O 1
ATOM 565 N N . ASP A 1 81 ? 8.269 3.666 2.877 1.00 95.00 81 ASP A N 1
ATOM 566 C CA . ASP A 1 81 ? 7.592 3.917 1.602 1.00 95.00 81 ASP A CA 1
ATOM 567 C C . ASP A 1 81 ? 6.531 5.017 1.744 1.00 95.00 81 ASP A C 1
ATOM 569 O O . ASP A 1 81 ? 5.424 4.915 1.213 1.00 95.00 81 ASP A O 1
ATOM 573 N N . LEU A 1 82 ? 6.868 6.079 2.487 1.00 95.50 82 LEU A N 1
ATOM 574 C CA . LEU A 1 82 ? 5.944 7.149 2.875 1.00 95.50 82 LEU A CA 1
ATOM 575 C C . LEU A 1 82 ? 5.243 7.749 1.661 1.00 95.50 82 LEU A C 1
ATOM 577 O O . LEU A 1 82 ? 4.023 7.865 1.652 1.00 95.50 82 LEU A O 1
ATOM 581 N N . THR A 1 83 ? 6.000 8.082 0.618 1.00 96.12 83 THR A N 1
ATOM 582 C CA . THR A 1 83 ? 5.445 8.721 -0.574 1.00 96.12 83 THR A CA 1
ATOM 583 C C . THR A 1 83 ? 4.475 7.811 -1.318 1.00 96.12 83 THR A C 1
ATOM 585 O O . THR A 1 83 ? 3.360 8.223 -1.641 1.00 96.12 83 THR A O 1
ATOM 588 N N . ALA A 1 84 ? 4.847 6.544 -1.511 1.00 97.19 84 ALA A N 1
ATOM 589 C CA . ALA A 1 84 ? 3.997 5.559 -2.170 1.00 97.19 84 ALA A CA 1
ATOM 590 C C . ALA A 1 84 ? 2.725 5.255 -1.362 1.00 97.19 84 ALA A C 1
ATOM 592 O O . ALA A 1 84 ? 1.621 5.176 -1.912 1.00 97.19 84 ALA A O 1
ATOM 593 N N . LEU A 1 85 ? 2.853 5.138 -0.039 1.00 97.75 85 LEU A N 1
ATOM 594 C CA . LEU A 1 85 ? 1.730 4.877 0.856 1.00 97.75 85 LEU A CA 1
ATOM 595 C C . LEU A 1 85 ? 0.848 6.114 1.061 1.00 97.75 85 LEU A C 1
ATOM 597 O O . LEU A 1 85 ? -0.354 5.961 1.251 1.00 97.75 85 LEU A O 1
ATOM 601 N N . ALA A 1 86 ? 1.386 7.329 0.941 1.00 97.88 86 ALA A N 1
ATOM 602 C CA . ALA A 1 86 ? 0.614 8.571 0.952 1.00 97.88 86 ALA A CA 1
ATOM 603 C C . ALA A 1 86 ? -0.229 8.702 -0.314 1.00 97.88 86 ALA A C 1
ATOM 605 O O . ALA A 1 86 ? -1.437 8.925 -0.252 1.00 97.88 86 ALA A O 1
ATOM 606 N N . GLN A 1 87 ? 0.394 8.459 -1.465 1.00 98.19 87 GLN A N 1
ATOM 607 C CA . GLN A 1 87 ? -0.273 8.369 -2.758 1.00 98.19 87 GLN A CA 1
ATOM 608 C C . GLN A 1 87 ? -1.388 7.307 -2.764 1.00 98.19 87 GLN A C 1
ATOM 610 O O . GLN A 1 87 ? -2.484 7.553 -3.285 1.00 98.19 87 GLN A O 1
ATOM 615 N N . THR A 1 88 ? -1.133 6.162 -2.130 1.00 98.56 88 THR A N 1
ATOM 616 C CA . THR A 1 88 ? -2.116 5.092 -1.910 1.00 98.56 88 THR A CA 1
ATOM 617 C C . THR A 1 88 ? -3.235 5.532 -0.970 1.00 98.56 88 THR A C 1
ATOM 619 O O . THR A 1 88 ? -4.405 5.369 -1.303 1.00 98.56 88 THR A O 1
ATOM 622 N N . GLY A 1 89 ? -2.901 6.148 0.164 1.00 98.38 89 GLY A N 1
ATOM 623 C CA . GLY A 1 89 ? -3.862 6.648 1.145 1.00 98.38 89 GLY A CA 1
ATOM 624 C C . GLY A 1 89 ? -4.833 7.658 0.550 1.00 98.38 89 GLY A C 1
ATOM 625 O O . GLY A 1 89 ? -6.036 7.508 0.728 1.00 98.38 89 GLY A O 1
ATOM 626 N N . LEU A 1 90 ? -4.337 8.613 -0.243 1.00 98.62 90 LEU A N 1
ATOM 627 C CA . LEU A 1 90 ? -5.184 9.567 -0.967 1.00 98.62 90 LEU A CA 1
ATOM 628 C C . LEU A 1 90 ? -6.151 8.880 -1.944 1.00 98.62 90 LEU A C 1
ATOM 630 O O . LEU A 1 90 ? -7.266 9.351 -2.131 1.00 98.62 90 LEU A O 1
ATOM 634 N N . THR A 1 91 ? -5.757 7.754 -2.541 1.00 98.62 91 THR A N 1
ATOM 635 C CA . THR A 1 91 ? -6.652 6.967 -3.408 1.00 98.62 91 THR A CA 1
ATOM 636 C C . THR A 1 91 ? -7.719 6.245 -2.582 1.00 98.62 91 THR A C 1
ATOM 638 O O . THR A 1 91 ? -8.898 6.287 -2.917 1.00 98.62 91 THR A O 1
ATOM 641 N N . LEU A 1 92 ? -7.323 5.640 -1.457 1.00 98.44 92 LEU A N 1
ATOM 642 C CA . LEU A 1 92 ? -8.223 4.911 -0.556 1.00 98.44 92 LEU A CA 1
ATOM 643 C C . LEU A 1 92 ? -9.306 5.805 0.059 1.00 98.44 92 LEU A C 1
ATOM 645 O O . LEU A 1 92 ? -10.418 5.336 0.278 1.00 98.44 92 LEU A O 1
ATOM 649 N N . ILE A 1 93 ? -9.007 7.080 0.316 1.00 97.81 93 ILE A N 1
ATOM 650 C CA . ILE A 1 93 ? -9.992 8.052 0.820 1.00 97.81 93 ILE A CA 1
ATOM 651 C C . ILE A 1 93 ? -10.769 8.769 -0.299 1.00 97.81 93 ILE A C 1
ATOM 653 O O . ILE A 1 93 ? -11.603 9.622 -0.012 1.00 97.81 93 ILE A O 1
ATOM 657 N N . GLY A 1 94 ? -10.500 8.450 -1.570 1.00 97.38 94 GLY A N 1
ATOM 658 C CA . GLY A 1 94 ? -11.212 9.009 -2.722 1.00 97.38 94 GLY A CA 1
ATOM 659 C C . GLY A 1 94 ? -10.709 10.364 -3.239 1.00 97.38 94 GLY A C 1
ATOM 660 O O . GLY A 1 94 ? -11.371 10.964 -4.079 1.00 97.38 94 GLY A O 1
ATOM 661 N N . GLU A 1 95 ? -9.546 10.855 -2.799 1.00 97.31 95 GLU A N 1
ATOM 662 C CA . GLU A 1 95 ? -8.943 12.098 -3.318 1.00 97.31 95 GLU A CA 1
ATOM 663 C C . GLU A 1 95 ? -8.126 11.903 -4.600 1.00 97.31 95 GLU A C 1
ATOM 665 O O . GLU A 1 95 ? -7.811 12.867 -5.299 1.00 97.31 95 GLU A O 1
ATOM 670 N N . ARG A 1 96 ? -7.760 10.660 -4.921 1.00 97.06 96 ARG A N 1
ATOM 671 C CA . ARG A 1 96 ? -7.073 10.295 -6.166 1.00 97.06 96 ARG A CA 1
ATOM 672 C C . ARG A 1 96 ? -7.804 9.136 -6.846 1.00 97.06 96 ARG A C 1
ATOM 674 O O . ARG A 1 96 ? -8.376 8.297 -6.153 1.00 97.06 96 ARG A O 1
ATOM 681 N N . PRO A 1 97 ? -7.806 9.077 -8.188 1.00 96.38 97 PRO A N 1
ATOM 682 C CA . PRO A 1 97 ? -8.519 8.035 -8.911 1.00 96.38 97 PRO A CA 1
ATOM 683 C C . PRO A 1 97 ? -7.809 6.682 -8.802 1.00 96.38 97 PRO A C 1
ATOM 685 O O . PRO A 1 97 ? -6.579 6.600 -8.781 1.00 96.38 97 PRO A O 1
ATOM 688 N N . TRP A 1 98 ? -8.599 5.612 -8.827 1.00 97.12 98 TRP A N 1
ATOM 689 C CA . TRP A 1 98 ? -8.102 4.260 -9.058 1.00 97.12 98 TRP A CA 1
ATOM 690 C C . TRP A 1 98 ? -7.661 4.081 -10.520 1.00 97.12 98 TRP A C 1
ATOM 692 O O . TRP A 1 98 ? -8.268 4.624 -11.444 1.00 97.12 98 TRP A O 1
ATOM 702 N N . ARG A 1 99 ? -6.615 3.283 -10.739 1.00 95.69 99 ARG A N 1
ATOM 703 C CA . ARG A 1 99 ? -6.166 2.799 -12.049 1.00 95.69 99 ARG A CA 1
ATOM 704 C C . ARG A 1 99 ? -6.650 1.369 -12.259 1.00 95.69 99 ARG A C 1
ATOM 706 O O . ARG A 1 99 ? -6.577 0.543 -11.348 1.00 95.69 99 ARG A O 1
ATOM 713 N N . THR A 1 100 ? -7.088 1.048 -13.470 1.00 91.56 100 THR A N 1
ATOM 714 C CA . THR A 1 100 ? -7.359 -0.334 -13.881 1.00 91.56 100 THR A CA 1
ATOM 715 C C . THR A 1 100 ? -6.107 -0.889 -14.542 1.00 91.56 100 THR A C 1
ATOM 717 O O . THR A 1 100 ? -5.478 -0.198 -15.343 1.00 91.56 100 THR A O 1
ATOM 720 N N . SER A 1 101 ? -5.742 -2.139 -14.264 1.00 73.88 101 SER A N 1
ATOM 721 C CA . SER A 1 101 ? -4.863 -2.832 -15.209 1.00 73.88 101 SER A CA 1
ATOM 722 C C . SER A 1 101 ? -5.655 -3.010 -16.506 1.00 73.88 101 SER A C 1
ATOM 724 O O . SER A 1 101 ? -6.742 -3.583 -16.487 1.00 73.88 101 SER A O 1
ATOM 726 N N . ALA A 1 102 ? -5.184 -2.447 -17.623 1.00 59.00 102 ALA A N 1
ATOM 727 C CA . ALA A 1 102 ? -5.745 -2.839 -18.911 1.00 59.00 102 ALA A CA 1
ATOM 728 C C . ALA A 1 102 ? -5.590 -4.368 -19.024 1.00 59.00 102 ALA A C 1
ATOM 730 O O . ALA A 1 102 ? -4.544 -4.882 -18.602 1.00 59.00 102 ALA A O 1
ATOM 731 N N . PRO A 1 103 ? -6.578 -5.113 -19.557 1.00 44.72 103 PRO A N 1
ATOM 732 C CA . PRO A 1 103 ? -6.314 -6.492 -19.946 1.00 44.72 103 PRO A CA 1
ATOM 733 C C . PRO A 1 103 ? -5.087 -6.447 -20.853 1.00 44.72 103 PRO A C 1
ATOM 735 O O . PRO A 1 103 ? -5.007 -5.554 -21.698 1.00 44.72 103 PRO A O 1
ATOM 738 N N . ALA A 1 104 ? -4.106 -7.321 -20.619 1.00 41.78 104 ALA A N 1
ATOM 739 C CA . ALA A 1 104 ? -2.883 -7.353 -21.407 1.00 41.78 104 ALA A CA 1
ATOM 740 C C . ALA A 1 104 ? -3.262 -7.455 -22.891 1.00 41.78 104 ALA A C 1
ATOM 742 O O . ALA A 1 104 ? -3.593 -8.530 -23.387 1.00 41.78 104 ALA A O 1
ATOM 743 N N . SER A 1 105 ? -3.288 -6.318 -23.590 1.00 36.16 105 SER A N 1
ATOM 744 C CA . SER A 1 105 ? -3.397 -6.304 -25.035 1.00 36.16 105 SER A CA 1
ATOM 745 C C . SER A 1 105 ? -2.175 -7.054 -25.523 1.00 36.16 105 SER A C 1
ATOM 747 O O . SER A 1 105 ? -1.055 -6.728 -25.120 1.00 36.16 105 SER A O 1
ATOM 749 N N . ALA A 1 106 ? -2.394 -8.060 -26.367 1.00 36.56 106 ALA A N 1
ATOM 750 C CA . ALA A 1 106 ? -1.322 -8.708 -27.102 1.00 36.56 106 ALA A CA 1
ATOM 751 C C . ALA A 1 106 ? -0.380 -7.632 -27.679 1.00 36.56 106 ALA A C 1
ATOM 753 O O . ALA A 1 106 ? -0.868 -6.560 -28.065 1.00 36.56 106 ALA A O 1
ATOM 754 N N . PRO A 1 107 ? 0.942 -7.873 -27.715 1.00 37.47 107 PRO A N 1
ATOM 755 C CA . PRO A 1 107 ? 1.883 -6.924 -28.288 1.00 37.47 107 PRO A CA 1
ATOM 756 C C . PRO A 1 107 ? 1.479 -6.638 -29.739 1.00 37.47 107 PRO A C 1
ATOM 758 O O . PRO A 1 107 ? 1.630 -7.480 -30.623 1.00 37.47 107 PRO A O 1
ATOM 761 N N . GLY A 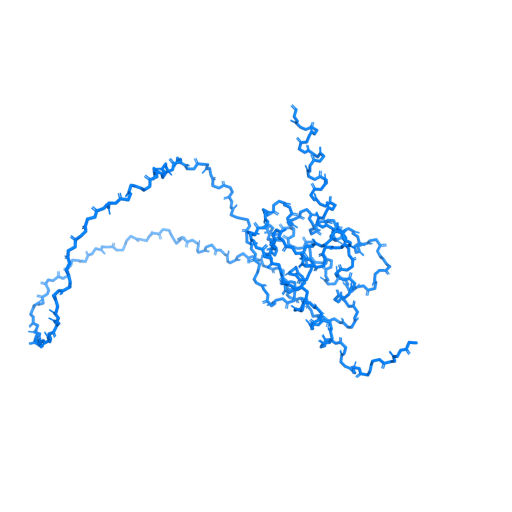1 108 ? 0.908 -5.455 -29.968 1.00 38.88 108 GLY A N 1
ATOM 762 C CA . GLY A 1 108 ? 0.697 -4.919 -31.306 1.00 38.88 108 GLY A CA 1
ATOM 763 C C . GLY A 1 108 ? 2.056 -4.634 -31.949 1.00 38.88 108 GLY A C 1
ATOM 764 O O . GLY A 1 108 ? 3.022 -4.366 -31.228 1.00 38.88 108 GLY A O 1
ATOM 765 N N . PRO A 1 109 ? 2.171 -4.724 -33.284 1.00 39.00 109 PRO A N 1
ATOM 766 C CA . PRO A 1 109 ? 3.452 -4.594 -33.959 1.00 39.00 109 PRO A CA 1
ATOM 767 C C . PRO A 1 109 ? 4.093 -3.250 -33.613 1.00 39.00 109 PRO A C 1
ATOM 769 O O . PRO A 1 109 ? 3.469 -2.194 -33.748 1.00 39.00 109 PRO A O 1
ATOM 772 N N . ALA A 1 110 ? 5.341 -3.322 -33.142 1.00 41.34 110 ALA A N 1
ATOM 773 C CA . ALA A 1 110 ? 6.175 -2.178 -32.821 1.00 41.34 110 ALA A CA 1
ATOM 774 C C . ALA A 1 110 ? 6.108 -1.155 -33.960 1.00 41.34 110 ALA A C 1
AT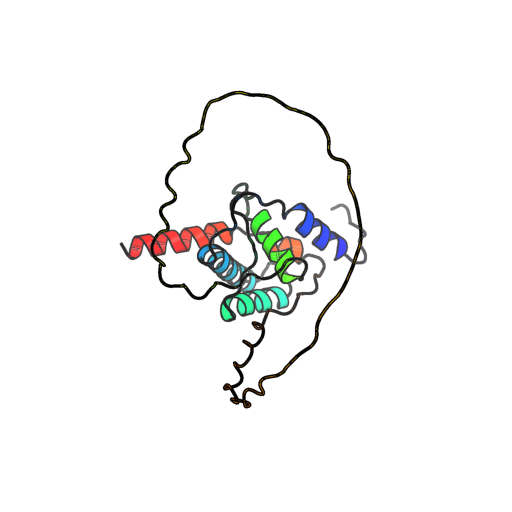OM 776 O O . ALA A 1 110 ? 6.580 -1.395 -35.071 1.00 41.34 110 ALA A O 1
ATOM 777 N N . SER A 1 111 ? 5.496 -0.008 -33.680 1.00 37.44 111 SER A N 1
ATOM 778 C CA . SER A 1 111 ? 5.585 1.151 -34.554 1.00 37.44 111 SER A CA 1
ATOM 779 C C . SER A 1 111 ? 6.977 1.727 -34.339 1.00 37.44 111 SER A C 1
ATOM 781 O O . SER A 1 111 ? 7.232 2.402 -33.345 1.00 37.44 111 SER A O 1
ATOM 783 N N . GLY A 1 112 ? 7.910 1.352 -35.213 1.00 36.09 112 GLY A N 1
ATOM 784 C CA . GLY A 1 112 ? 9.266 1.878 -35.206 1.00 36.09 112 GLY A CA 1
ATOM 785 C C . GLY A 1 112 ? 9.234 3.384 -35.426 1.00 36.09 112 GLY A C 1
ATOM 786 O O . GLY A 1 112 ? 8.975 3.847 -36.533 1.00 36.09 112 GLY A O 1
ATOM 787 N N . THR A 1 113 ? 9.505 4.154 -34.378 1.00 35.91 113 THR A N 1
ATOM 788 C CA . THR A 1 113 ? 9.768 5.584 -34.517 1.00 35.91 113 THR A CA 1
ATOM 789 C C . THR A 1 113 ? 11.236 5.741 -34.895 1.00 35.91 113 THR A C 1
ATOM 791 O O . THR A 1 113 ? 12.127 5.598 -34.059 1.00 35.91 113 THR A O 1
ATOM 794 N N . ALA A 1 114 ? 11.495 5.978 -36.180 1.00 37.56 114 ALA A N 1
ATOM 795 C CA . ALA A 1 114 ? 12.805 6.402 -36.661 1.00 37.56 114 ALA A CA 1
ATOM 796 C C . ALA A 1 114 ? 13.178 7.771 -36.047 1.00 37.56 114 ALA A C 1
ATOM 798 O O . ALA A 1 114 ? 12.286 8.590 -35.806 1.00 37.56 114 ALA A O 1
ATOM 799 N N . PRO A 1 115 ? 14.468 8.051 -35.785 1.00 36.91 115 PRO A N 1
ATOM 800 C CA . PRO A 1 115 ? 14.883 9.325 -35.211 1.00 36.91 115 PRO A CA 1
ATOM 801 C C . PRO A 1 115 ? 14.672 10.475 -36.206 1.00 36.91 115 PRO A C 1
ATOM 803 O O . PRO A 1 115 ? 15.026 10.377 -37.381 1.00 36.91 115 PRO A O 1
ATOM 806 N N . ALA A 1 116 ? 14.093 11.570 -35.711 1.00 38.38 116 ALA A N 1
ATOM 807 C CA . ALA A 1 116 ? 13.820 12.783 -36.469 1.00 38.38 116 ALA A CA 1
ATOM 808 C C . ALA A 1 116 ? 15.116 13.430 -36.988 1.00 38.38 116 ALA A C 1
ATOM 810 O O . ALA A 1 116 ? 16.006 13.788 -36.216 1.00 38.38 116 ALA A O 1
ATOM 811 N N . THR A 1 117 ? 15.204 13.601 -38.307 1.00 34.62 117 THR A N 1
ATOM 812 C CA . THR A 1 117 ? 16.205 14.440 -38.972 1.00 34.62 117 THR A CA 1
ATOM 813 C C . THR A 1 117 ? 15.853 15.912 -38.758 1.00 34.62 117 THR A C 1
ATOM 815 O O . THR A 1 117 ? 14.739 16.335 -39.060 1.00 34.62 117 THR A O 1
ATOM 818 N N . VAL A 1 118 ? 16.803 16.690 -38.241 1.00 42.16 118 VAL A N 1
ATOM 819 C CA . VAL A 1 118 ? 16.726 18.154 -38.142 1.00 42.16 118 VAL A CA 1
ATOM 820 C C . VAL A 1 118 ? 16.998 18.753 -39.528 1.00 42.16 118 VAL A C 1
ATOM 822 O O . VAL A 1 118 ? 18.045 18.437 -40.094 1.00 42.16 118 VAL A O 1
ATOM 825 N N . PRO A 1 119 ? 16.124 19.605 -40.095 1.00 43.44 119 PRO A N 1
ATOM 826 C CA . PRO A 1 119 ? 16.486 20.402 -41.255 1.00 43.44 119 PRO A CA 1
ATOM 827 C C . PRO A 1 119 ? 17.051 21.763 -40.823 1.00 43.44 119 PRO A C 1
ATOM 829 O O . PRO A 1 119 ? 16.388 22.549 -40.144 1.00 43.44 119 PRO A O 1
ATOM 832 N N . ASP A 1 120 ? 18.281 22.030 -41.259 1.00 35.09 120 ASP A N 1
ATOM 833 C CA . ASP A 1 120 ? 18.862 23.367 -41.373 1.00 35.09 120 ASP A CA 1
ATOM 834 C C . ASP A 1 120 ? 18.146 24.168 -42.473 1.00 35.09 120 ASP A C 1
ATOM 836 O O . ASP A 1 120 ? 17.842 23.629 -43.538 1.00 35.09 120 ASP A O 1
ATOM 840 N N . GLY A 1 121 ? 17.974 25.479 -42.265 1.00 33.03 121 GLY A N 1
ATOM 841 C CA . GLY A 1 121 ? 17.824 26.421 -43.381 1.00 33.03 121 GLY A CA 1
ATOM 842 C C . GLY A 1 121 ? 16.738 27.488 -43.252 1.00 33.03 121 GLY A C 1
ATOM 843 O O . GLY A 1 121 ? 15.615 27.297 -43.694 1.00 33.03 121 GLY A O 1
ATOM 844 N N . ALA A 1 122 ? 17.148 28.633 -42.700 1.00 33.06 122 ALA A N 1
ATOM 845 C CA . ALA A 1 122 ? 16.932 30.004 -43.182 1.00 33.06 122 ALA A CA 1
ATOM 846 C C . ALA A 1 122 ? 15.607 30.416 -43.874 1.00 33.06 122 ALA A C 1
ATOM 848 O O . ALA A 1 122 ? 15.265 29.931 -44.946 1.00 33.06 122 ALA A O 1
ATOM 849 N N . GLY A 1 123 ? 15.033 31.530 -43.388 1.00 28.67 123 GLY A N 1
ATOM 850 C CA . GLY A 1 123 ? 14.504 32.565 -44.290 1.00 28.67 123 GLY A CA 1
ATOM 851 C C . GLY A 1 123 ? 13.147 33.187 -43.945 1.00 28.67 123 GLY A C 1
ATOM 852 O O . GLY A 1 123 ? 12.144 32.812 -44.531 1.00 28.67 123 GLY A O 1
ATOM 853 N N . GLY A 1 124 ? 13.165 34.238 -43.112 1.00 30.39 124 GLY A N 1
ATOM 854 C CA . GLY A 1 124 ? 12.291 35.419 -43.242 1.00 30.39 124 GLY A CA 1
ATOM 855 C C . GLY A 1 124 ? 10.915 35.408 -42.549 1.00 30.39 124 GLY A C 1
ATOM 856 O O . GLY A 1 124 ? 10.100 34.529 -42.804 1.00 30.39 124 GLY A O 1
ATOM 857 N N . PRO A 1 125 ? 10.575 36.444 -41.755 1.00 33.91 125 PRO A N 1
ATOM 858 C CA . PRO A 1 125 ? 9.186 36.781 -41.466 1.00 33.91 125 PRO A CA 1
ATOM 859 C C . PRO A 1 125 ? 8.701 37.907 -42.397 1.00 33.91 125 PRO A C 1
ATOM 861 O O . PRO A 1 125 ? 9.230 39.016 -42.376 1.00 33.91 125 PRO A O 1
ATOM 864 N N . SER A 1 126 ? 7.660 37.640 -43.190 1.00 35.12 126 SER A N 1
ATOM 865 C CA . SER A 1 126 ? 6.807 38.674 -43.792 1.00 35.12 126 SER A CA 1
ATOM 866 C C . SER A 1 126 ? 5.401 38.585 -43.201 1.00 35.12 126 SER A C 1
ATOM 868 O O . SER A 1 126 ? 4.657 37.644 -43.441 1.00 35.12 126 SER A O 1
ATOM 870 N N . THR A 1 127 ? 5.138 39.557 -42.331 1.00 30.52 127 THR A N 1
ATOM 871 C CA . THR A 1 127 ? 3.936 40.392 -42.183 1.00 30.52 127 THR A CA 1
ATOM 872 C C . THR A 1 127 ? 2.534 39.856 -42.524 1.00 30.52 127 THR A C 1
ATOM 874 O O . THR A 1 127 ? 2.224 39.508 -43.656 1.00 30.52 127 THR A O 1
ATOM 877 N N . SER A 1 128 ? 1.663 40.078 -41.529 1.00 32.62 128 SER A N 1
ATOM 878 C CA . SER A 1 128 ? 0.289 40.612 -41.601 1.00 32.62 128 SER A CA 1
ATOM 879 C C . SER A 1 128 ? -0.841 39.758 -42.191 1.00 32.62 128 SER A C 1
ATOM 881 O O . SER A 1 128 ? -0.948 39.584 -43.400 1.00 32.62 128 SER A O 1
ATOM 883 N N . ALA A 1 129 ? -1.784 39.393 -41.315 1.00 38.34 129 ALA A N 1
ATOM 884 C CA . ALA A 1 129 ? -3.205 39.250 -41.644 1.00 38.34 129 ALA A CA 1
ATOM 885 C C . ALA A 1 129 ? -3.884 40.637 -41.697 1.00 38.34 129 ALA A C 1
ATOM 887 O O . ALA A 1 129 ? -3.434 41.558 -41.006 1.00 38.34 129 ALA A O 1
ATOM 888 N N . PRO A 1 130 ? -4.969 40.796 -42.477 1.00 49.94 130 PRO A N 1
ATOM 889 C CA . PRO A 1 130 ? -6.272 41.069 -41.852 1.00 49.94 130 PRO A CA 1
ATOM 890 C C . PRO A 1 130 ? -7.484 40.384 -42.548 1.00 49.94 130 PRO A C 1
ATOM 892 O O . PRO A 1 130 ? -7.307 39.718 -43.568 1.00 49.94 130 PRO A O 1
ATOM 895 N N . PRO A 1 131 ? -8.705 40.495 -41.969 1.00 59.56 131 PRO A N 1
ATOM 896 C CA . PRO A 1 131 ? -9.836 39.586 -42.182 1.00 59.56 131 PRO A CA 1
ATOM 897 C C . PRO A 1 131 ? -10.950 40.171 -43.066 1.00 59.56 131 PRO A C 1
ATOM 899 O O . PRO A 1 131 ? -11.039 41.385 -43.240 1.00 59.56 131 PRO A O 1
ATOM 902 N N . THR A 1 132 ? -11.842 39.318 -43.578 1.00 39.22 132 THR A N 1
ATOM 903 C CA . THR A 1 132 ? -13.189 39.653 -44.114 1.00 39.22 132 THR A CA 1
ATOM 904 C C . THR A 1 132 ? -13.869 38.345 -44.553 1.00 39.22 132 THR A C 1
ATOM 906 O O . THR A 1 132 ? -13.166 37.413 -44.923 1.00 39.22 132 THR A O 1
ATOM 909 N N . ASP A 1 133 ? -15.179 38.184 -44.705 1.00 32.31 133 ASP A N 1
ATOM 910 C CA . ASP A 1 133 ? -16.405 38.478 -43.950 1.00 32.31 133 ASP A CA 1
ATOM 911 C C . ASP A 1 133 ? -17.512 37.643 -44.661 1.00 32.31 133 ASP A C 1
ATOM 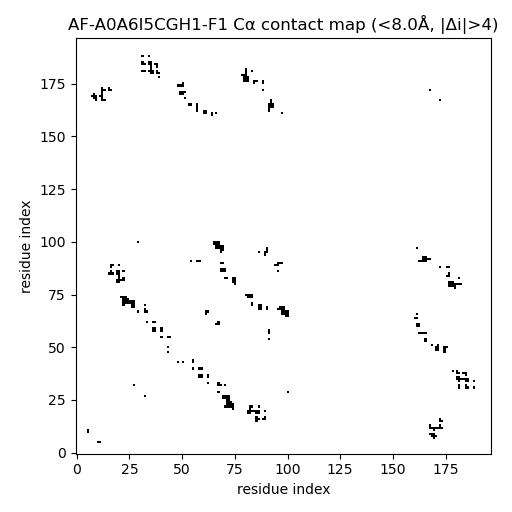913 O O . ASP A 1 133 ? -17.347 37.269 -45.821 1.00 32.31 133 ASP A O 1
ATOM 917 N N . LEU A 1 134 ? -18.582 37.307 -43.935 1.00 33.50 134 LEU A N 1
ATOM 918 C CA . LEU A 1 134 ? -19.940 36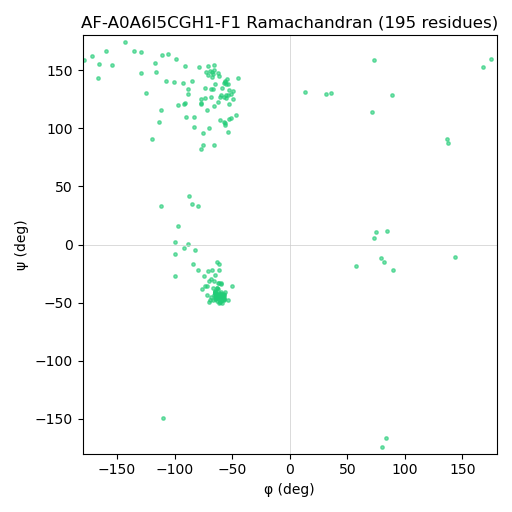.873 -44.334 1.00 33.50 134 LEU A CA 1
ATOM 919 C C . LEU A 1 134 ? -20.268 36.437 -45.789 1.00 33.50 134 LEU A C 1
ATOM 921 O O . LEU A 1 134 ? -20.175 37.234 -46.717 1.00 33.50 134 LEU A O 1
ATOM 925 N N . ALA A 1 135 ? -20.930 35.273 -45.949 1.00 38.28 135 ALA A N 1
ATOM 926 C CA . ALA A 1 135 ? -22.389 35.165 -46.217 1.00 38.28 135 ALA A CA 1
ATOM 927 C C . ALA A 1 135 ? -22.871 33.699 -46.481 1.00 38.28 135 ALA A C 1
ATOM 929 O O . ALA A 1 135 ? -22.047 32.850 -46.817 1.00 38.28 135 ALA A O 1
ATOM 930 N N . PRO A 1 136 ? -24.184 33.380 -46.321 1.00 46.81 136 PRO A N 1
ATOM 931 C CA . PRO A 1 136 ? -24.775 32.024 -46.275 1.00 46.81 136 PRO A CA 1
ATOM 932 C C . PRO A 1 136 ? -25.639 31.700 -47.540 1.00 46.81 136 PRO A C 1
ATOM 934 O O . PRO A 1 136 ? -25.357 32.258 -48.595 1.00 46.81 136 PRO A O 1
ATOM 937 N N . PRO A 1 137 ? -26.710 30.868 -47.493 1.00 58.59 137 PRO A N 1
ATOM 938 C CA . PRO A 1 137 ? -26.746 29.405 -47.636 1.00 58.59 137 PRO A CA 1
ATOM 939 C C . PRO A 1 137 ? -27.561 28.914 -48.866 1.00 58.59 137 PRO A C 1
ATOM 941 O O . PRO A 1 137 ? -28.493 29.576 -49.304 1.00 58.59 137 PRO A O 1
ATOM 944 N N . THR A 1 138 ? -27.283 27.704 -49.368 1.00 37.47 138 THR A N 1
ATOM 945 C CA . THR A 1 138 ? -28.153 26.911 -50.284 1.00 37.47 138 THR A CA 1
ATOM 946 C C . THR A 1 138 ? -27.579 25.482 -50.314 1.00 37.47 138 THR A C 1
ATOM 948 O O . THR A 1 138 ? -26.365 25.346 -50.236 1.00 37.47 138 THR A O 1
ATOM 951 N N . ASP A 1 139 ? -28.286 24.357 -50.377 1.00 32.50 139 ASP A N 1
ATOM 952 C CA . ASP A 1 139 ? -29.676 24.043 -50.694 1.00 32.50 139 ASP A CA 1
ATOM 953 C C . ASP A 1 139 ? -30.019 22.651 -50.100 1.00 32.50 139 ASP A C 1
ATOM 955 O O . ASP A 1 139 ? -29.147 21.895 -49.663 1.00 32.50 139 ASP A O 1
ATOM 959 N N . LEU A 1 140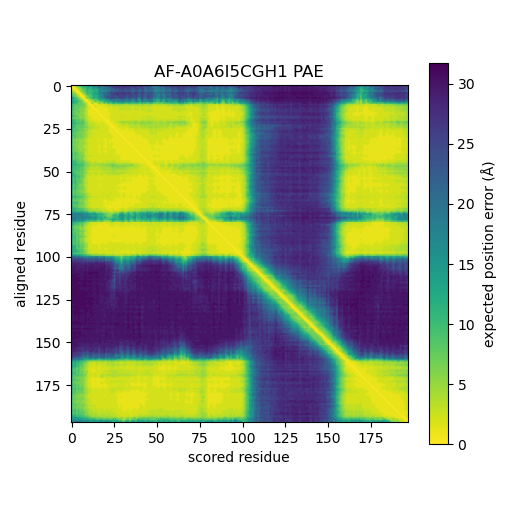 ? -31.309 22.351 -50.060 1.00 30.98 140 LEU A N 1
ATOM 960 C CA . LEU A 1 140 ? -32.003 21.274 -49.371 1.00 30.98 140 LEU A CA 1
ATOM 961 C C . LEU A 1 140 ? -32.038 19.947 -50.178 1.00 30.98 140 LEU A C 1
ATOM 963 O O . LEU A 1 140 ? -32.396 19.951 -51.350 1.00 30.98 140 LEU A O 1
ATOM 967 N N . ALA A 1 141 ? -31.865 18.822 -49.459 1.00 34.19 141 ALA A N 1
ATOM 968 C CA . ALA A 1 141 ? -32.503 17.495 -49.654 1.00 34.19 141 ALA A CA 1
ATOM 969 C C . ALA A 1 141 ? -32.070 16.576 -50.842 1.00 34.19 141 ALA A C 1
ATOM 971 O O . ALA A 1 141 ? -31.540 17.063 -51.833 1.00 34.19 141 ALA A O 1
ATOM 972 N N . PRO A 1 142 ? -32.319 15.233 -50.791 1.00 42.56 142 PRO A N 1
ATOM 973 C CA . PRO A 1 142 ? -33.175 14.511 -49.844 1.00 42.56 142 PRO A CA 1
ATOM 974 C C . PRO A 1 142 ? -32.571 13.289 -49.128 1.00 42.56 142 PRO A C 1
ATOM 976 O O . PRO A 1 142 ? -31.547 12.710 -49.481 1.00 42.56 142 PRO A O 1
ATOM 979 N N . ALA A 1 143 ? -33.317 12.905 -48.093 1.00 35.72 143 ALA A N 1
ATOM 980 C CA . ALA A 1 143 ? -33.182 11.712 -47.283 1.00 35.72 143 ALA A CA 1
ATOM 981 C C . ALA A 1 143 ? -33.210 10.415 -48.104 1.00 35.72 143 ALA A C 1
ATOM 983 O O . ALA A 1 143 ? -34.077 10.211 -48.953 1.00 35.72 143 ALA A O 1
ATOM 984 N N . THR A 1 144 ? -32.325 9.490 -47.745 1.00 33.50 144 THR A N 1
ATOM 985 C CA . THR A 1 144 ? -32.512 8.061 -47.992 1.00 33.50 144 THR A CA 1
ATOM 986 C C . THR A 1 144 ? -32.708 7.369 -46.651 1.00 33.50 144 THR A C 1
ATOM 988 O O . THR A 1 144 ? -31.848 7.374 -45.774 1.00 33.50 144 THR A O 1
ATOM 991 N N . THR A 1 145 ? -33.903 6.816 -46.482 1.00 38.47 145 THR A N 1
ATOM 992 C CA . THR A 1 145 ? -34.321 6.005 -45.345 1.00 38.47 145 THR A CA 1
ATOM 993 C C . THR A 1 145 ? -33.582 4.668 -45.399 1.00 38.47 145 THR A C 1
ATOM 995 O O . THR A 1 145 ? -33.956 3.784 -46.166 1.00 38.47 145 THR A O 1
ATOM 998 N N . ALA A 1 146 ? -32.524 4.515 -44.602 1.00 33.12 146 ALA A N 1
ATOM 999 C CA . ALA A 1 146 ? -31.900 3.219 -44.366 1.00 33.12 146 ALA A CA 1
ATOM 1000 C C . ALA A 1 146 ? -32.542 2.573 -43.133 1.00 33.12 146 ALA A C 1
ATOM 1002 O O . ALA A 1 146 ? -32.573 3.143 -42.043 1.00 33.12 146 ALA A O 1
ATOM 1003 N N . ALA A 1 147 ? -33.111 1.396 -43.371 1.00 33.97 147 ALA A N 1
ATOM 1004 C CA . ALA A 1 147 ? -33.854 0.586 -42.430 1.00 33.97 147 ALA A CA 1
ATOM 1005 C C . ALA A 1 147 ? -33.070 0.290 -41.144 1.00 33.97 147 ALA A C 1
ATOM 1007 O O . ALA A 1 147 ? -31.867 0.031 -41.161 1.00 33.97 147 ALA A O 1
ATOM 1008 N N . ALA A 1 148 ? -33.806 0.287 -40.034 1.00 38.25 148 ALA A N 1
ATOM 1009 C CA . ALA A 1 148 ? -33.348 -0.130 -38.723 1.00 38.25 148 ALA A CA 1
ATOM 1010 C C . ALA A 1 148 ? -32.805 -1.567 -38.769 1.00 38.25 148 ALA A C 1
ATOM 1012 O O . ALA A 1 148 ? -33.562 -2.536 -38.771 1.00 38.25 148 ALA A O 1
ATOM 1013 N N . ALA A 1 149 ? -31.481 -1.697 -38.767 1.00 34.75 149 ALA A N 1
ATOM 1014 C CA . ALA A 1 149 ? -30.822 -2.888 -38.271 1.00 34.75 149 ALA A CA 1
ATOM 1015 C C . ALA A 1 149 ? -30.730 -2.736 -36.752 1.00 34.75 149 ALA A C 1
ATOM 1017 O O . ALA A 1 149 ? -30.009 -1.879 -36.241 1.00 34.75 149 ALA A O 1
ATOM 1018 N N . THR A 1 150 ? -31.500 -3.539 -36.022 1.00 39.88 150 THR A N 1
ATOM 1019 C CA . THR A 1 150 ? -31.316 -3.723 -34.585 1.00 39.88 150 THR A CA 1
ATOM 1020 C C . THR A 1 150 ? -29.971 -4.414 -34.382 1.00 39.88 150 THR A C 1
ATOM 1022 O O . THR A 1 150 ? -29.883 -5.638 -34.327 1.00 39.88 150 THR A O 1
ATOM 1025 N N . SER A 1 151 ? -28.901 -3.622 -34.334 1.00 42.28 151 SER A N 1
ATOM 1026 C CA . SER A 1 151 ? -27.610 -4.070 -33.825 1.00 42.28 151 SER A CA 1
ATOM 1027 C C . SER A 1 151 ? -27.833 -4.649 -32.427 1.00 42.28 151 SER A C 1
ATOM 1029 O O . SER A 1 151 ? -28.599 -4.055 -31.656 1.00 42.28 151 SER A O 1
ATOM 1031 N N . PRO A 1 152 ? -27.203 -5.781 -32.064 1.00 42.88 152 PRO A N 1
ATOM 1032 C CA . PRO A 1 152 ? -27.230 -6.226 -30.682 1.00 42.88 152 PRO A CA 1
ATOM 1033 C C . PRO A 1 152 ? -26.698 -5.064 -29.850 1.00 42.88 152 PRO A C 1
ATOM 1035 O O . PRO A 1 152 ? -25.647 -4.506 -30.173 1.00 42.88 152 PRO A O 1
ATOM 1038 N N . ALA A 1 153 ? -27.464 -4.648 -28.843 1.00 39.34 153 ALA A N 1
ATOM 1039 C CA . ALA A 1 153 ? -27.003 -3.656 -27.894 1.00 39.34 153 ALA A CA 1
ATOM 1040 C C . ALA A 1 153 ? -25.642 -4.137 -27.387 1.00 39.34 153 ALA A C 1
ATOM 1042 O O . ALA A 1 153 ? -25.557 -5.153 -26.695 1.00 39.34 153 ALA A O 1
ATOM 1043 N N . VAL A 1 154 ? -24.574 -3.446 -27.792 1.00 47.38 154 VAL A N 1
ATOM 1044 C CA . VAL A 1 154 ? -23.297 -3.531 -27.101 1.00 47.38 154 VAL A CA 1
ATOM 1045 C C . VAL A 1 154 ? -23.655 -3.149 -25.680 1.00 47.38 154 VAL A C 1
ATOM 1047 O O . VAL A 1 154 ? -23.988 -1.994 -25.418 1.00 47.38 154 VAL A O 1
ATOM 1050 N N . VAL A 1 155 ? -23.715 -4.148 -24.798 1.00 46.06 155 VAL A N 1
ATOM 1051 C CA . VAL A 1 155 ? -23.820 -3.923 -23.363 1.00 46.06 155 VAL A CA 1
ATOM 1052 C C . VAL A 1 155 ? -22.675 -2.977 -23.064 1.00 46.06 155 VAL A C 1
ATOM 1054 O O . VAL A 1 155 ? -21.512 -3.359 -23.204 1.00 46.06 155 VAL A O 1
ATOM 1057 N N . ALA A 1 156 ? -23.007 -1.714 -22.781 1.00 44.94 156 ALA A N 1
ATOM 1058 C CA . ALA A 1 156 ? -22.018 -0.750 -22.346 1.00 44.94 156 ALA A CA 1
ATOM 1059 C C . ALA A 1 156 ? -21.251 -1.440 -21.214 1.00 44.94 156 ALA A C 1
ATOM 1061 O O . ALA A 1 156 ? -21.911 -1.984 -20.319 1.00 44.94 156 ALA A O 1
ATOM 1062 N N . PRO A 1 157 ? -19.911 -1.535 -21.287 1.00 48.22 157 PRO A N 1
ATOM 1063 C CA . PRO A 1 157 ? -19.159 -2.234 -20.262 1.00 48.22 157 PRO A CA 1
ATOM 1064 C C . PRO A 1 157 ? -19.577 -1.637 -18.924 1.00 48.22 157 PRO A C 1
ATOM 1066 O O . PRO A 1 157 ? -19.515 -0.418 -18.744 1.00 48.22 157 PRO A O 1
ATOM 1069 N N . ALA A 1 158 ? -20.104 -2.486 -18.037 1.00 58.31 158 ALA A N 1
ATOM 1070 C CA . ALA A 1 158 ? -20.476 -2.061 -16.701 1.00 58.31 158 ALA A CA 1
ATOM 1071 C C . ALA A 1 158 ? -19.265 -1.333 -16.113 1.00 58.31 158 ALA A C 1
ATOM 1073 O O . ALA A 1 158 ? -18.140 -1.834 -16.222 1.00 58.31 158 ALA A O 1
ATOM 1074 N N . LEU A 1 159 ? -19.483 -0.125 -15.583 1.00 59.59 159 LEU A N 1
ATOM 1075 C CA . LEU A 1 159 ? -18.409 0.647 -14.966 1.00 59.59 159 LEU A CA 1
ATOM 1076 C C . LEU A 1 159 ? -17.677 -0.272 -13.979 1.00 59.59 159 LEU A C 1
ATOM 1078 O O . LEU A 1 159 ? -18.352 -0.982 -13.226 1.00 59.59 159 LEU A O 1
ATOM 1082 N N . PRO A 1 160 ? -16.334 -0.316 -14.008 1.00 64.56 160 PRO A N 1
ATOM 1083 C CA . PRO A 1 160 ? -15.592 -1.202 -13.130 1.00 64.56 160 PRO A CA 1
ATOM 1084 C C . PRO A 1 160 ? -15.998 -0.913 -11.685 1.00 64.56 160 PRO A C 1
ATOM 1086 O O . PRO A 1 160 ? -16.010 0.243 -11.260 1.00 64.56 160 PRO A O 1
ATOM 1089 N N . GLU A 1 161 ? -16.370 -1.960 -10.950 1.00 86.94 161 GLU A N 1
ATOM 1090 C CA . GLU A 1 161 ? -16.638 -1.854 -9.519 1.00 86.94 161 GLU A CA 1
ATOM 1091 C C . GLU A 1 161 ? -15.350 -1.355 -8.839 1.00 86.94 161 GLU A C 1
ATOM 1093 O O . GLU A 1 161 ? -14.261 -1.867 -9.112 1.00 86.94 161 GLU A O 1
ATOM 1098 N N . LEU A 1 162 ? -15.457 -0.303 -8.021 1.00 92.12 162 LEU A N 1
ATOM 1099 C CA . LEU A 1 162 ? -14.331 0.319 -7.319 1.00 92.12 162 LEU A CA 1
ATOM 1100 C C . LEU A 1 162 ? -14.506 0.157 -5.804 1.00 92.12 162 LEU A C 1
ATOM 1102 O O . LEU A 1 162 ? -15.644 0.191 -5.332 1.00 92.12 162 LEU A O 1
ATOM 1106 N N . PRO A 1 163 ? -13.407 0.046 -5.034 1.00 94.38 163 PRO A N 1
ATOM 1107 C CA . PRO A 1 163 ? -13.479 0.050 -3.577 1.00 94.38 163 PRO A CA 1
ATOM 1108 C C . PRO A 1 163 ? -14.151 1.324 -3.052 1.00 94.38 163 PRO A C 1
ATOM 1110 O O . PRO A 1 163 ? -13.877 2.426 -3.543 1.00 94.38 163 PRO A O 1
ATOM 1113 N N . ALA A 1 164 ? -14.999 1.181 -2.033 1.00 94.44 164 ALA A N 1
ATOM 1114 C CA . ALA A 1 164 ? -15.648 2.321 -1.394 1.00 94.44 164 ALA A CA 1
ATOM 1115 C C . ALA A 1 164 ? -14.611 3.225 -0.685 1.00 94.44 164 ALA A C 1
ATOM 1117 O O . ALA A 1 164 ? -13.712 2.702 -0.018 1.00 94.44 164 ALA A O 1
ATOM 1118 N N . PRO A 1 165 ? -14.725 4.567 -0.779 1.00 96.94 165 PRO A N 1
ATOM 1119 C CA . PRO A 1 165 ? -13.824 5.475 -0.076 1.00 96.94 165 PRO A CA 1
ATOM 1120 C C . PRO A 1 165 ? -13.847 5.270 1.442 1.00 96.94 165 PRO A C 1
ATOM 1122 O O . PRO A 1 165 ? -14.909 5.187 2.063 1.00 96.94 165 PRO A O 1
ATOM 1125 N N . VAL A 1 166 ? -12.664 5.233 2.050 1.00 97.19 166 VAL A N 1
ATOM 1126 C CA . VAL A 1 166 ? -12.501 5.069 3.497 1.00 97.19 166 VAL A CA 1
ATOM 1127 C C . VAL A 1 166 ? -12.528 6.431 4.189 1.00 97.19 166 VAL A C 1
ATOM 1129 O O . VAL A 1 166 ? -11.784 7.341 3.830 1.00 97.19 166 VAL A O 1
ATOM 1132 N N . VAL A 1 167 ? -13.349 6.567 5.232 1.00 96.19 167 VAL A N 1
ATOM 1133 C CA . VAL A 1 167 ? -13.368 7.767 6.085 1.00 96.19 167 VAL A CA 1
ATOM 1134 C C . VAL A 1 167 ? -12.182 7.727 7.040 1.00 96.19 167 VAL A C 1
ATOM 1136 O O . VAL A 1 167 ? -12.068 6.794 7.827 1.00 96.19 167 VAL A O 1
ATOM 1139 N N . LEU A 1 168 ? -11.317 8.736 7.004 1.00 94.69 168 LEU A N 1
ATOM 1140 C CA . LEU A 1 168 ? -10.105 8.789 7.820 1.00 94.69 168 LEU A CA 1
ATOM 1141 C C . LEU A 1 168 ? -10.422 9.081 9.303 1.00 94.69 168 LEU A C 1
ATOM 1143 O O . LEU A 1 168 ? -11.202 9.985 9.590 1.00 94.69 168 LEU A O 1
ATOM 1147 N N . ARG A 1 169 ? -9.808 8.351 10.245 1.00 93.88 169 ARG A N 1
ATOM 1148 C CA . ARG A 1 169 ? -9.887 8.603 11.699 1.00 93.88 169 ARG A CA 1
ATOM 1149 C C . ARG A 1 169 ? -8.539 9.093 12.247 1.00 93.88 169 ARG A C 1
ATOM 1151 O O . ARG A 1 169 ? -7.503 8.905 11.596 1.00 93.88 169 ARG A O 1
ATOM 1158 N N . PRO A 1 170 ? -8.507 9.693 13.454 1.00 91.50 170 PRO A N 1
ATOM 1159 C CA . PRO A 1 170 ? -7.253 10.060 14.104 1.00 91.50 170 PRO A CA 1
ATOM 1160 C C . PRO A 1 170 ? -6.299 8.860 14.208 1.00 91.50 170 PRO A C 1
ATOM 1162 O O . PRO A 1 170 ? -6.682 7.790 14.670 1.00 91.50 170 PRO A O 1
ATOM 1165 N N . GLY A 1 171 ? -5.054 9.038 13.760 1.00 91.38 171 GLY A N 1
ATOM 1166 C CA . GLY A 1 171 ? -4.015 7.999 13.774 1.00 91.38 171 GLY A CA 1
ATOM 1167 C C . GLY A 1 171 ? -3.945 7.111 12.524 1.00 91.38 171 GLY A C 1
ATOM 1168 O O . GLY A 1 171 ? -2.862 6.606 12.228 1.00 91.38 171 GLY A O 1
ATOM 1169 N N . ASP A 1 172 ? -5.017 6.990 11.732 1.00 96.19 172 ASP A N 1
ATOM 1170 C CA . ASP A 1 172 ? -5.043 6.086 10.568 1.00 96.19 172 ASP A CA 1
ATOM 1171 C C . ASP A 1 172 ? -3.992 6.435 9.515 1.00 96.19 172 ASP A C 1
ATOM 1173 O O . ASP A 1 172 ? -3.352 5.545 8.965 1.00 96.19 172 ASP A O 1
ATOM 1177 N N . ALA A 1 173 ? -3.800 7.727 9.229 1.00 96.19 173 ALA A N 1
ATOM 1178 C CA . ALA A 1 173 ? -2.830 8.164 8.227 1.00 96.19 173 ALA A CA 1
ATOM 1179 C C . ALA A 1 173 ? -1.411 7.719 8.603 1.00 96.19 173 ALA A C 1
ATOM 1181 O O . ALA A 1 173 ? -0.723 7.100 7.797 1.00 96.19 173 ALA A O 1
ATOM 1182 N N . LEU A 1 174 ? -0.987 7.972 9.844 1.00 94.81 174 LEU A N 1
ATOM 1183 C CA . LEU A 1 174 ? 0.333 7.554 10.314 1.00 94.81 174 LEU A CA 1
ATOM 1184 C C . LEU A 1 174 ? 0.458 6.028 10.320 1.00 94.81 174 LEU A C 1
ATOM 1186 O O . LEU A 1 174 ? 1.465 5.491 9.855 1.00 94.81 174 LEU A O 1
ATOM 1190 N N . ALA A 1 175 ? -0.581 5.338 10.801 1.00 96.38 175 ALA A N 1
ATOM 1191 C CA . ALA A 1 175 ? -0.630 3.887 10.791 1.00 96.38 175 ALA A CA 1
ATOM 1192 C C . ALA A 1 175 ? -0.491 3.347 9.366 1.00 96.38 175 ALA A C 1
ATOM 1194 O O . ALA A 1 175 ? 0.292 2.434 9.163 1.00 96.38 175 ALA A O 1
ATOM 1195 N N . LEU A 1 176 ? -1.161 3.921 8.363 1.00 97.19 176 LEU A N 1
ATOM 1196 C CA . LEU A 1 176 ? -1.059 3.504 6.964 1.00 97.19 176 LEU A CA 1
ATOM 1197 C C . LEU A 1 176 ? 0.345 3.733 6.388 1.00 97.19 176 LEU A C 1
ATOM 1199 O O . LEU A 1 176 ? 0.881 2.818 5.762 1.00 97.19 176 LEU A O 1
ATOM 1203 N N . LEU A 1 177 ? 0.922 4.918 6.621 1.00 95.94 177 LEU A N 1
ATOM 1204 C CA . LEU A 1 177 ? 2.206 5.366 6.065 1.00 95.94 177 LEU A CA 1
ATOM 1205 C C . LEU A 1 177 ? 3.421 4.624 6.633 1.00 95.94 177 LEU A C 1
ATOM 1207 O O . LEU A 1 177 ? 4.420 4.466 5.937 1.00 95.94 177 LEU A O 1
ATOM 1211 N N . SER A 1 178 ? 3.355 4.183 7.888 1.00 94.88 178 SER A N 1
ATOM 1212 C CA . SER A 1 178 ? 4.477 3.536 8.572 1.00 94.88 178 SER A CA 1
ATOM 1213 C C . SER A 1 178 ? 4.681 2.097 8.081 1.00 94.88 178 SER A C 1
ATOM 1215 O O . SER A 1 178 ? 4.113 1.147 8.631 1.00 94.88 178 SER A O 1
ATOM 1217 N N . SER A 1 179 ? 5.429 1.940 6.983 1.00 95.19 179 SER A N 1
ATOM 1218 C CA . SER A 1 179 ? 5.747 0.649 6.365 1.00 95.19 179 SER A CA 1
ATOM 1219 C C . SER A 1 179 ? 6.784 0.763 5.236 1.00 95.19 179 SER A C 1
ATOM 1221 O O . SER A 1 179 ? 7.014 1.833 4.679 1.00 95.19 179 SER A O 1
ATOM 1223 N N . ASN A 1 180 ? 7.382 -0.377 4.892 1.00 96.12 180 ASN A N 1
ATOM 1224 C CA . ASN A 1 180 ? 8.231 -0.638 3.729 1.00 96.12 180 ASN A CA 1
ATOM 1225 C C . ASN A 1 180 ? 7.560 -1.606 2.717 1.00 96.12 180 ASN A C 1
ATOM 1227 O O . ASN A 1 180 ? 8.222 -2.444 2.099 1.00 96.12 180 ASN A O 1
ATOM 1231 N N . ALA A 1 181 ? 6.229 -1.557 2.594 1.00 97.19 181 ALA A N 1
ATOM 1232 C CA . ALA A 1 181 ? 5.453 -2.501 1.792 1.00 97.19 181 ALA A CA 1
ATOM 1233 C C . ALA A 1 181 ? 5.792 -2.502 0.292 1.00 97.19 181 ALA A C 1
ATOM 1235 O O . ALA A 1 181 ? 5.713 -3.558 -0.333 1.00 97.19 181 ALA A O 1
ATOM 1236 N N . LEU A 1 182 ? 6.157 -1.359 -0.295 1.00 96.75 182 LEU A N 1
ATOM 1237 C CA . LEU A 1 182 ? 6.555 -1.283 -1.701 1.00 96.75 182 LEU A CA 1
ATOM 1238 C C . LEU A 1 182 ? 7.895 -1.967 -1.898 1.00 96.75 182 LEU A C 1
ATOM 1240 O O . LEU A 1 182 ? 8.007 -2.841 -2.754 1.00 96.75 182 LEU A O 1
ATOM 1244 N N . THR A 1 183 ? 8.863 -1.624 -1.051 1.00 95.69 183 THR A N 1
ATOM 1245 C CA . THR A 1 183 ? 10.199 -2.218 -1.074 1.00 95.69 183 THR A CA 1
ATOM 1246 C C . THR A 1 183 ? 10.116 -3.742 -0.924 1.00 95.69 183 THR A C 1
ATOM 1248 O O . THR A 1 183 ? 10.687 -4.484 -1.723 1.00 95.69 183 THR A O 1
ATOM 1251 N N . LEU A 1 184 ? 9.342 -4.233 0.052 1.00 97.00 184 LEU A N 1
ATOM 1252 C CA . LEU A 1 184 ? 9.120 -5.668 0.257 1.00 97.00 184 LEU A CA 1
ATOM 1253 C C . LEU A 1 184 ? 8.379 -6.326 -0.914 1.00 97.00 184 LEU A C 1
ATOM 1255 O O . LEU A 1 184 ? 8.728 -7.437 -1.307 1.00 97.00 184 LEU A O 1
ATOM 1259 N N . GLY A 1 185 ? 7.373 -5.655 -1.481 1.00 97.56 185 GLY A N 1
ATOM 1260 C CA . GLY A 1 185 ? 6.642 -6.151 -2.644 1.00 97.56 185 GLY A CA 1
ATOM 1261 C C . GLY A 1 185 ? 7.552 -6.308 -3.862 1.00 97.56 185 GLY A C 1
ATOM 1262 O O . GLY A 1 185 ? 7.541 -7.352 -4.503 1.00 97.56 185 GLY A O 1
ATOM 1263 N N . GLN A 1 186 ? 8.386 -5.309 -4.153 1.00 96.44 186 GLN A N 1
ATOM 1264 C CA . GLN A 1 186 ? 9.361 -5.361 -5.244 1.00 96.44 186 GLN A CA 1
ATOM 1265 C C . GLN A 1 186 ? 10.408 -6.455 -5.023 1.00 96.44 186 GLN A C 1
ATOM 1267 O O . GLN A 1 186 ? 10.695 -7.207 -5.950 1.00 96.44 186 GLN A O 1
ATOM 1272 N N . ALA A 1 187 ? 10.928 -6.592 -3.800 1.00 97.12 187 ALA A N 1
ATOM 1273 C CA . ALA A 1 187 ? 11.870 -7.655 -3.461 1.00 97.12 187 ALA A CA 1
ATOM 1274 C C . ALA A 1 187 ? 11.254 -9.049 -3.664 1.00 97.12 187 ALA A C 1
ATOM 1276 O O . ALA A 1 187 ? 11.876 -9.907 -4.281 1.00 97.12 187 ALA A O 1
ATOM 1277 N N . ALA A 1 188 ? 10.012 -9.262 -3.213 1.00 97.88 188 ALA A N 1
ATOM 1278 C CA . ALA A 1 188 ? 9.310 -10.532 -3.393 1.00 97.88 188 ALA A CA 1
ATOM 1279 C C . ALA A 1 188 ? 9.103 -10.881 -4.875 1.00 97.88 188 ALA A C 1
ATOM 1281 O O . ALA A 1 188 ? 9.309 -12.025 -5.274 1.00 97.88 188 ALA A O 1
ATOM 1282 N N . LEU A 1 189 ? 8.730 -9.895 -5.696 1.00 98.00 189 LEU A N 1
ATOM 1283 C CA . LEU A 1 189 ? 8.613 -10.080 -7.142 1.00 98.00 189 LEU A CA 1
ATOM 1284 C C . LEU A 1 189 ? 9.967 -10.380 -7.791 1.00 98.00 189 LEU A C 1
ATOM 1286 O O . LEU A 1 189 ? 10.033 -11.265 -8.633 1.00 98.00 189 LEU A O 1
ATOM 1290 N N . GLY A 1 190 ? 11.036 -9.701 -7.368 1.00 97.81 190 GLY A N 1
ATOM 1291 C CA . GLY A 1 190 ? 12.392 -9.963 -7.848 1.00 97.81 190 GLY A CA 1
ATOM 1292 C C . GLY A 1 190 ? 12.868 -11.381 -7.528 1.00 97.81 190 GLY A C 1
ATOM 1293 O O . GLY A 1 190 ? 13.391 -12.051 -8.409 1.00 97.81 190 GLY A O 1
ATOM 1294 N N . CYS A 1 191 ? 12.635 -11.871 -6.305 1.00 97.81 191 CYS A N 1
ATOM 1295 C CA . CYS A 1 191 ? 12.932 -13.263 -5.950 1.00 97.81 191 CYS A CA 1
ATOM 1296 C C . CYS A 1 191 ? 12.139 -14.244 -6.823 1.00 97.81 191 CYS A C 1
ATOM 1298 O O . CYS A 1 191 ? 12.721 -15.167 -7.380 1.00 97.81 191 CYS A O 1
ATOM 1300 N N . HIS A 1 192 ? 10.834 -14.009 -6.997 1.00 97.38 192 HIS A N 1
ATOM 1301 C CA . HIS A 1 192 ? 10.001 -14.852 -7.854 1.00 97.38 192 HIS A CA 1
ATOM 1302 C C . HIS A 1 192 ? 10.489 -14.871 -9.306 1.00 97.38 192 HIS A C 1
ATOM 1304 O O . HIS A 1 192 ? 10.531 -15.932 -9.915 1.00 97.38 192 HIS A O 1
ATOM 1310 N N . ASP A 1 193 ? 10.860 -13.711 -9.850 1.00 96.69 193 ASP A N 1
ATOM 1311 C CA . ASP A 1 193 ? 11.333 -13.596 -11.228 1.00 96.69 193 ASP A CA 1
ATOM 1312 C C . ASP A 1 193 ? 12.666 -14.333 -11.425 1.00 96.69 193 ASP A C 1
ATOM 1314 O O . ASP A 1 193 ? 12.883 -14.875 -12.500 1.00 96.69 193 ASP A O 1
ATOM 1318 N N . LEU A 1 194 ? 13.531 -14.404 -10.404 1.00 96.88 194 LEU A N 1
ATOM 1319 C CA . LEU A 1 194 ? 14.772 -15.187 -10.440 1.00 96.88 194 LEU A CA 1
ATOM 1320 C C . LEU A 1 194 ? 14.534 -16.698 -10.330 1.00 96.88 194 LEU A C 1
ATOM 1322 O O . LEU A 1 194 ? 15.251 -17.462 -10.967 1.00 96.88 194 LEU A O 1
ATOM 1326 N N . ASP A 1 195 ? 13.542 -17.125 -9.546 1.00 95.25 195 ASP A N 1
ATOM 1327 C CA . ASP A 1 195 ? 13.211 -18.545 -9.365 1.00 95.25 195 ASP A CA 1
ATOM 1328 C C . ASP A 1 195 ? 12.645 -19.196 -10.642 1.00 95.25 195 ASP A C 1
ATOM 1330 O O . ASP A 1 195 ? 12.661 -20.421 -10.770 1.00 95.25 195 ASP A O 1
ATOM 1334 N N . VAL A 1 196 ? 12.112 -18.395 -11.572 1.00 94.31 196 VAL A N 1
ATOM 1335 C CA . VAL A 1 196 ? 11.506 -18.868 -12.832 1.00 94.31 196 VAL A CA 1
ATOM 1336 C C . VAL A 1 196 ? 12.431 -18.762 -14.053 1.00 94.31 196 VAL A C 1
ATOM 1338 O O . VAL A 1 196 ? 11.983 -19.070 -15.161 1.00 94.31 196 VAL A O 1
ATOM 1341 N N . LEU A 1 197 ? 13.682 -18.317 -13.873 1.00 87.69 197 LEU A N 1
ATOM 1342 C CA . LEU A 1 197 ? 14.724 -18.292 -14.915 1.00 87.69 197 LEU A CA 1
ATOM 1343 C C . LEU A 1 197 ? 15.377 -19.666 -15.100 1.00 87.69 197 LEU A C 1
ATOM 1345 O O . LEU A 1 197 ? 15.657 -20.002 -16.274 1.00 87.69 197 LEU A O 1
#